Protein AF-A0A1G7M288-F1 (afdb_monomer_lite)

InterPro domains:
  IPR003675 CAAX prenyl protease 2/Lysostaphin resistance protein A-like domain [PF02517] (152-257)

Radius of gyration: 21.52 Å; chains: 1; bounding box: 51×53×75 Å

Sequence (331 aa):
MISIPEAIGRVTTGEADTRVRATWRGVVPWGLSFGIQLVLLSGIFLAIRSVLDISELSTVSASLLEFTLLGVVSAIGIVFALFLATRLDKRSVSAYGIAASREQLVDLVVGLGIGALTYAVPTAVLIRFGGAELTATSPFPADSLSVVMLGIAVAVFAFLCQVGFEEIAFRGVMLKNFAEGLTARRGSQRSSVVLALLTSSVLFGVSHVIAQGGGGTEGRSVQLVVTSTLLGILWGGSYVLTGSLSIPFGLHLGHNLWPAVVLQPAETTLLAPALGQVSYGVSQYTLAAGKVLVGSICLMVWLYLSRGEITIREEVANRVANSTDLTSSPR

Foldseek 3D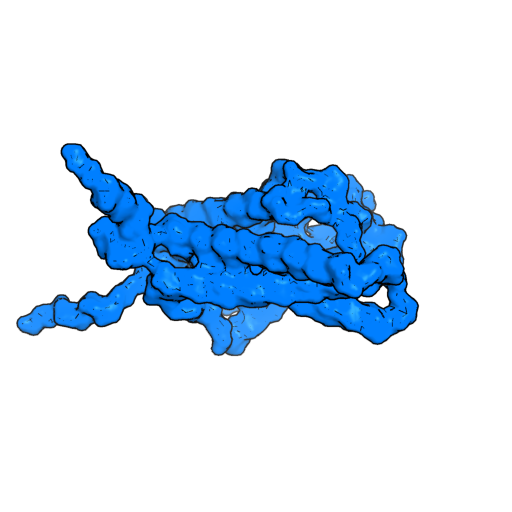i:
DQDPVRVVCPQFDDPPGPFGALQCLQVVLLVVLVVQLVCQLVVVVVVCVVPDVCVPPDLLRVLLVNLLSLLVSLLSSLVSSLVSNCVRQVDDPVLLQDDDDPVLQVLQQLLQVLLLCLQVVLQVVCVVVVQKDFDWQWLRPDPDPVSLVSLLVSNLSSLLSNLSSLLCNLQSGNLLSQLQNCCVPPVDLVVSSVVSLLVSLLVQLQVCQVPPPFQAPQHSDPLSSVLSSLVSNLLNVLCQQPVHNSNSSSNSSSNSSCCQADENEPRGPNRHSHSTYMHGNDDSVVSSVSSSVSSVVSSVVCCCVPPVDGDGPSCSNDRDDDPVVVPPDDD

pLDDT: mean 88.8, std 14.34, range [29.47, 98.75]

Structure (mmCIF, N/CA/C/O backbone):
data_AF-A0A1G7M288-F1
#
_entry.id   AF-A0A1G7M288-F1
#
loop_
_atom_site.group_PDB
_atom_site.id
_atom_site.type_symbol
_atom_site.label_atom_id
_atom_site.label_alt_id
_atom_site.label_comp_id
_atom_site.label_asym_id
_atom_site.label_entity_id
_atom_site.label_seq_id
_atom_site.pdbx_PDB_ins_code
_atom_site.Cartn_x
_atom_site.Cartn_y
_atom_site.Cartn_z
_atom_site.occupancy
_atom_site.B_iso_or_equiv
_atom_site.auth_seq_id
_atom_site.auth_comp_id
_atom_site.auth_asym_id
_atom_site.auth_atom_id
_atom_site.pdbx_PDB_model_num
ATOM 1 N N . MET A 1 1 ? -22.268 29.950 27.870 1.00 59.22 1 MET A N 1
ATOM 2 C CA . MET A 1 1 ? -21.235 29.941 26.810 1.00 59.22 1 MET A CA 1
ATOM 3 C C . MET A 1 1 ? -20.213 28.885 27.181 1.00 59.22 1 MET A C 1
ATOM 5 O O . MET A 1 1 ? -19.779 28.891 28.322 1.00 59.22 1 MET A O 1
ATOM 9 N N . ILE A 1 2 ? -19.905 27.957 26.275 1.00 64.12 2 ILE A N 1
ATOM 10 C CA . ILE A 1 2 ? -18.872 26.934 26.505 1.00 64.12 2 ILE A CA 1
ATOM 11 C C . ILE A 1 2 ? -17.509 27.630 26.429 1.00 64.12 2 ILE A C 1
ATOM 13 O O . ILE A 1 2 ? -17.296 28.448 25.532 1.00 64.12 2 ILE A O 1
ATOM 17 N N . SER A 1 3 ? -16.607 27.342 27.365 1.00 81.75 3 SER A N 1
ATOM 18 C CA . SER A 1 3 ? -15.261 27.923 27.353 1.00 81.75 3 SER A CA 1
ATOM 19 C C . SER A 1 3 ? -14.430 27.376 26.178 1.00 81.75 3 SER A C 1
ATOM 21 O O . SER A 1 3 ? -14.628 26.239 25.750 1.00 81.75 3 SER A O 1
ATOM 23 N N . ILE A 1 4 ? -13.483 28.155 25.638 1.00 70.25 4 ILE A N 1
ATOM 24 C CA . ILE A 1 4 ? -12.576 27.679 24.569 1.00 70.25 4 ILE A CA 1
ATOM 25 C C . ILE A 1 4 ? -11.868 26.362 24.965 1.00 70.25 4 ILE A C 1
ATOM 27 O O . ILE A 1 4 ? -11.848 25.443 24.144 1.00 70.25 4 ILE A O 1
ATOM 31 N N . PRO A 1 5 ? -11.369 26.192 26.208 1.00 74.38 5 PRO A N 1
ATOM 32 C CA . PRO A 1 5 ? -10.800 24.922 26.662 1.00 74.38 5 PRO A CA 1
ATOM 33 C C . PRO A 1 5 ? -11.791 23.750 26.644 1.00 74.38 5 PRO A C 1
ATOM 35 O O . PRO A 1 5 ? -11.427 22.660 26.211 1.00 74.38 5 PRO A O 1
ATOM 38 N N . GLU A 1 6 ? -13.052 23.951 27.040 1.00 71.06 6 GLU A N 1
ATOM 39 C CA . GLU A 1 6 ? -14.082 22.905 26.936 1.00 71.06 6 GLU A CA 1
ATOM 40 C C . GLU A 1 6 ? -14.441 22.577 25.486 1.00 71.06 6 GLU A C 1
ATOM 42 O O . GLU A 1 6 ? -14.645 21.410 25.150 1.00 71.06 6 GLU A O 1
ATOM 47 N N . ALA A 1 7 ? -14.514 23.583 24.612 1.00 68.56 7 ALA A N 1
ATOM 48 C CA . ALA A 1 7 ? -14.774 23.375 23.192 1.00 68.56 7 ALA A CA 1
ATOM 49 C C . ALA A 1 7 ? -13.642 22.558 22.545 1.00 68.56 7 ALA A C 1
ATOM 51 O O . ALA A 1 7 ? -13.909 21.601 21.816 1.00 68.56 7 ALA A O 1
ATOM 52 N N . ILE A 1 8 ? -12.384 22.867 22.881 1.00 69.25 8 ILE A N 1
ATOM 53 C CA . ILE A 1 8 ? -11.208 22.098 22.455 1.00 69.25 8 ILE A CA 1
ATOM 54 C C . ILE A 1 8 ? -11.244 20.686 23.052 1.00 69.25 8 ILE A C 1
ATOM 56 O O . ILE A 1 8 ? -11.032 19.717 22.321 1.00 69.25 8 ILE A O 1
ATOM 60 N N . GLY A 1 9 ? -11.578 20.532 24.336 1.00 66.44 9 GLY A N 1
ATOM 61 C CA . GLY A 1 9 ? -11.699 19.229 24.998 1.00 66.44 9 GLY A CA 1
ATOM 62 C C . GLY A 1 9 ? -12.720 18.320 24.310 1.00 66.44 9 GLY A C 1
ATOM 63 O O . GLY A 1 9 ? -12.405 17.189 23.950 1.00 66.44 9 GLY A O 1
ATOM 64 N N . ARG A 1 10 ? -13.908 18.834 23.972 1.00 67.38 10 ARG A N 1
ATOM 65 C CA . ARG A 1 10 ? -14.943 18.067 23.246 1.00 67.38 10 ARG A CA 1
ATOM 66 C C . ARG A 1 10 ? -14.508 17.609 21.849 1.00 67.38 10 ARG A C 1
ATOM 68 O O . ARG A 1 10 ? -15.015 16.611 21.329 1.00 67.38 10 ARG A O 1
ATOM 75 N N . VAL A 1 11 ? -13.579 18.327 21.217 1.00 66.69 11 VAL A N 1
ATOM 76 C CA . VAL A 1 11 ? -13.058 18.004 19.878 1.00 66.69 11 VAL A CA 1
ATOM 77 C C . VAL A 1 11 ? -11.825 17.100 19.938 1.00 66.69 11 VAL A C 1
ATOM 79 O O . VAL A 1 11 ? -11.607 16.323 19.007 1.00 66.69 11 VAL A O 1
ATOM 82 N N . THR A 1 12 ? -11.051 17.142 21.022 1.00 68.88 12 THR A N 1
ATOM 83 C CA . THR A 1 12 ? -9.753 16.456 21.140 1.00 68.88 12 THR A CA 1
ATOM 84 C C . THR A 1 12 ? -9.793 15.195 22.000 1.00 68.88 12 THR A C 1
ATOM 86 O O . THR A 1 12 ? -9.143 14.217 21.631 1.00 68.88 12 THR A O 1
ATOM 89 N N . THR A 1 13 ? -10.599 15.145 23.064 1.00 68.75 13 THR A N 1
ATOM 90 C CA . THR A 1 13 ? -10.697 14.006 23.997 1.00 68.75 13 THR A CA 1
ATOM 91 C C . THR A 1 13 ? -12.048 13.293 23.913 1.00 68.75 13 THR A C 1
ATOM 93 O O . THR A 1 13 ? -13.055 13.871 23.497 1.00 68.75 13 THR A O 1
ATOM 96 N N . GLY A 1 14 ? -12.074 11.996 24.235 1.00 61.81 14 GLY A N 1
ATOM 97 C CA . GLY A 1 14 ? -13.324 11.237 24.321 1.00 61.81 14 GLY A CA 1
ATOM 98 C C . GLY A 1 14 ? -14.183 11.700 25.502 1.00 61.81 14 GLY A C 1
ATOM 99 O O . GLY A 1 14 ? -13.655 11.994 26.564 1.00 61.81 14 GLY A O 1
ATOM 100 N N . GLU A 1 15 ? -15.509 11.730 25.346 1.00 59.44 15 GLU A N 1
ATOM 101 C CA . GLU A 1 15 ? -16.422 12.119 26.443 1.00 59.44 15 GLU A CA 1
ATOM 102 C C . GLU A 1 15 ? -16.377 11.139 27.629 1.00 59.44 15 GLU A C 1
ATOM 104 O O . GLU A 1 15 ? -16.637 11.524 28.762 1.00 59.44 15 GLU A O 1
ATOM 109 N N . ALA A 1 16 ? -15.992 9.886 27.369 1.00 59.19 16 ALA A N 1
ATOM 110 C CA . ALA A 1 16 ? -15.868 8.809 28.351 1.00 59.19 16 ALA A CA 1
ATOM 111 C C . ALA A 1 16 ? -14.457 8.180 28.360 1.00 59.19 16 ALA A C 1
ATOM 113 O O . ALA A 1 16 ? -14.293 7.016 28.725 1.00 59.19 16 ALA A O 1
ATOM 114 N N . ASP A 1 17 ? -13.439 8.880 27.845 1.00 64.00 17 ASP A N 1
ATOM 115 C CA . ASP A 1 17 ? -12.068 8.363 27.748 1.00 64.00 17 ASP A CA 1
ATOM 116 C C . ASP A 1 17 ? -11.033 9.478 27.900 1.00 64.00 17 ASP A C 1
ATOM 118 O O . ASP A 1 17 ? -11.144 10.526 27.269 1.00 64.00 17 ASP A O 1
ATOM 122 N N . THR A 1 18 ? -9.960 9.210 28.643 1.00 70.25 18 THR A N 1
ATOM 123 C CA . THR A 1 18 ? -8.788 10.101 28.698 1.00 70.25 18 THR A CA 1
ATOM 124 C C . THR A 1 18 ? -7.936 10.039 27.424 1.00 70.25 18 THR A C 1
ATOM 126 O O . THR A 1 18 ? -6.957 10.776 27.297 1.00 70.25 18 THR A O 1
ATOM 129 N N . ARG A 1 19 ? -8.246 9.127 26.492 1.00 78.81 19 ARG A N 1
ATOM 130 C CA . ARG A 1 19 ? -7.604 9.041 25.177 1.00 78.81 19 ARG A CA 1
ATOM 131 C C . ARG A 1 19 ? -8.092 10.140 24.232 1.00 78.81 19 ARG A C 1
ATOM 133 O O . ARG A 1 19 ? -9.228 10.618 24.290 1.00 78.81 19 ARG A O 1
ATOM 140 N N . VAL A 1 20 ? -7.211 10.484 23.299 1.00 84.44 20 VAL A N 1
ATOM 141 C CA . VAL A 1 20 ? -7.521 11.359 22.166 1.00 84.44 20 VAL A CA 1
ATOM 142 C C . VAL A 1 20 ? -8.670 10.747 21.349 1.00 84.44 20 VAL A C 1
ATOM 144 O O . VAL A 1 20 ? -8.803 9.524 21.260 1.00 84.44 20 VAL A O 1
ATOM 147 N N . ARG A 1 21 ? -9.544 11.561 20.743 1.00 87.81 21 ARG A N 1
ATOM 148 C CA . ARG A 1 21 ? -10.673 11.041 19.950 1.00 87.81 21 ARG A CA 1
ATOM 149 C C . ARG A 1 21 ? -10.185 10.119 18.834 1.00 87.81 21 ARG A C 1
ATOM 151 O O . ARG A 1 21 ? -9.178 10.386 18.185 1.00 87.81 21 ARG A O 1
ATOM 158 N N . ALA A 1 22 ? -10.960 9.064 18.584 1.00 89.81 22 ALA A N 1
ATOM 159 C CA . ALA A 1 22 ? -10.704 8.049 17.559 1.00 89.81 22 ALA A CA 1
ATOM 160 C C . ALA A 1 22 ? -10.323 8.638 16.188 1.00 89.81 22 ALA A C 1
ATOM 162 O O . ALA A 1 22 ? -9.391 8.167 15.546 1.00 89.81 22 ALA A O 1
ATOM 163 N N . THR A 1 23 ? -10.992 9.716 15.767 1.00 90.56 23 THR A N 1
ATOM 164 C CA . THR A 1 23 ? -10.674 10.420 14.517 1.00 90.56 23 THR A CA 1
ATOM 165 C C . THR A 1 23 ? -9.215 10.878 14.472 1.00 90.56 23 THR A C 1
ATOM 167 O O . THR A 1 23 ? -8.509 10.589 13.511 1.00 90.56 23 THR A O 1
ATOM 170 N N . TRP A 1 24 ? -8.732 11.536 15.527 1.00 93.38 24 TRP A N 1
ATOM 171 C CA . TRP A 1 24 ? -7.357 12.032 15.592 1.00 93.38 24 TRP A CA 1
ATOM 172 C C . TRP A 1 24 ? -6.346 10.908 15.807 1.00 93.38 24 TRP A C 1
ATOM 174 O O . TRP A 1 24 ? -5.289 10.935 15.186 1.00 93.38 24 TRP A O 1
ATOM 184 N N . ARG A 1 25 ? -6.687 9.882 16.601 1.00 94.00 25 ARG A N 1
ATOM 185 C CA . ARG A 1 25 ? -5.862 8.667 16.722 1.00 94.00 25 ARG A CA 1
ATOM 186 C C . ARG A 1 25 ? -5.647 7.979 15.371 1.00 94.00 25 ARG A C 1
ATOM 188 O O . ARG A 1 25 ? -4.566 7.459 15.132 1.00 94.00 25 ARG A O 1
ATOM 195 N N . GLY A 1 26 ? -6.649 8.007 14.490 1.00 93.94 26 GLY A N 1
ATOM 196 C CA . GLY A 1 26 ? -6.547 7.439 13.147 1.00 93.94 26 GLY A CA 1
ATOM 197 C C . GLY A 1 26 ? -5.803 8.321 12.138 1.00 93.94 26 GLY A C 1
ATOM 198 O O . GLY A 1 26 ? -5.033 7.803 11.337 1.00 93.94 26 GLY A O 1
ATOM 199 N N . VAL A 1 27 ? -6.011 9.642 12.164 1.00 95.81 27 VAL A N 1
ATOM 200 C CA . VAL A 1 27 ? -5.481 10.557 11.130 1.00 95.81 27 VAL A CA 1
ATOM 201 C C . VAL A 1 27 ? -4.087 11.097 11.457 1.00 95.81 27 VAL A C 1
ATOM 203 O O . VAL A 1 27 ? -3.254 11.197 10.559 1.00 95.81 27 VAL A O 1
ATOM 206 N N . VAL A 1 28 ? -3.808 11.446 12.718 1.00 96.12 28 VAL A N 1
ATOM 207 C CA . VAL A 1 28 ? -2.563 12.138 13.106 1.00 96.12 28 VAL A CA 1
ATOM 208 C C . VAL A 1 28 ? -1.308 11.295 12.844 1.00 96.12 28 VAL A C 1
ATOM 210 O O . VAL A 1 28 ? -0.368 11.844 12.264 1.00 96.12 28 VAL A O 1
ATOM 213 N N . PRO A 1 29 ? -1.259 9.990 13.195 1.00 96.88 29 PRO A N 1
ATOM 214 C CA . PRO A 1 29 ? -0.082 9.168 12.923 1.00 96.88 29 PRO A CA 1
ATOM 215 C C . PRO A 1 29 ? 0.262 9.094 11.438 1.00 96.88 29 PRO A C 1
ATOM 217 O O . PRO A 1 29 ? 1.431 9.217 11.089 1.00 96.88 29 PRO A O 1
ATOM 220 N N . TRP A 1 30 ? -0.736 8.963 10.560 1.00 96.00 30 TRP A N 1
ATOM 221 C CA . TRP A 1 30 ? -0.511 9.015 9.118 1.00 96.00 30 TRP A CA 1
ATOM 222 C C . TRP A 1 30 ? -0.065 10.414 8.675 1.00 96.00 30 TRP A C 1
ATOM 224 O O . TRP A 1 30 ? 1.000 10.550 8.082 1.00 96.00 30 TRP A O 1
ATOM 234 N N . GLY A 1 31 ? -0.837 11.455 9.002 1.00 95.06 31 GLY A N 1
ATOM 235 C CA . GLY A 1 31 ? -0.621 12.806 8.481 1.00 95.06 31 GLY A CA 1
ATOM 236 C C . GLY A 1 31 ? 0.736 13.401 8.862 1.00 95.06 31 GLY A C 1
ATOM 237 O O . GLY A 1 31 ? 1.430 13.939 8.002 1.00 95.06 31 GLY A O 1
ATOM 238 N N . LEU A 1 32 ? 1.153 13.266 10.126 1.00 96.06 32 LEU A N 1
ATOM 239 C CA . LEU A 1 32 ? 2.449 13.787 10.569 1.00 96.06 32 LEU A CA 1
ATOM 240 C C . LEU A 1 32 ? 3.617 12.954 10.037 1.00 96.06 32 LEU A C 1
ATOM 242 O O . LEU A 1 32 ? 4.608 13.523 9.588 1.00 96.06 32 LEU A O 1
ATOM 246 N N . SER A 1 33 ? 3.504 11.624 10.039 1.00 95.50 33 SER A N 1
ATOM 247 C CA . SER A 1 33 ? 4.574 10.758 9.526 1.00 95.50 33 SER A CA 1
ATOM 248 C C . SER A 1 33 ? 4.750 10.910 8.022 1.00 95.50 33 SER A C 1
ATOM 250 O O . SER A 1 33 ? 5.875 10.931 7.539 1.00 95.50 33 SER A O 1
ATOM 252 N N . PHE A 1 34 ? 3.657 11.051 7.274 1.00 92.56 34 PHE A N 1
ATOM 253 C CA . PHE A 1 34 ? 3.700 11.320 5.841 1.00 92.56 34 PHE A CA 1
ATOM 254 C C . PHE A 1 34 ? 4.263 12.716 5.549 1.00 92.56 34 PHE A C 1
ATOM 256 O O . PHE A 1 34 ? 5.131 12.859 4.695 1.00 92.56 34 PHE A O 1
ATOM 263 N N . GLY A 1 35 ? 3.853 13.739 6.308 1.00 91.81 35 GLY A N 1
ATOM 264 C CA . GLY A 1 35 ? 4.420 15.085 6.194 1.00 91.81 35 GLY A CA 1
ATOM 265 C C . GLY A 1 35 ? 5.931 15.116 6.441 1.00 91.81 35 GLY A C 1
ATOM 266 O O . GLY A 1 35 ? 6.669 15.711 5.659 1.00 91.81 35 GLY A O 1
ATOM 267 N N . ILE A 1 36 ? 6.408 14.416 7.476 1.00 91.81 36 ILE A N 1
ATOM 268 C CA . ILE A 1 36 ? 7.845 14.261 7.744 1.00 91.81 36 ILE A CA 1
ATOM 269 C C . ILE A 1 36 ? 8.546 13.571 6.579 1.00 91.81 36 ILE A C 1
ATOM 271 O O . ILE A 1 36 ? 9.614 14.023 6.182 1.00 91.81 36 ILE A O 1
ATOM 275 N N . GLN A 1 37 ? 7.953 12.527 5.997 1.00 90.75 37 GLN A N 1
ATOM 276 C CA . GLN A 1 37 ? 8.545 11.855 4.842 1.00 90.75 37 GLN A CA 1
ATOM 277 C C . GLN A 1 37 ? 8.736 12.805 3.656 1.00 90.75 37 GLN A C 1
ATOM 279 O O . GLN A 1 37 ? 9.817 12.845 3.076 1.00 90.75 37 GLN A O 1
ATOM 284 N N . LEU A 1 38 ? 7.737 13.635 3.342 1.00 88.75 38 LEU A N 1
ATOM 285 C CA . LEU A 1 38 ? 7.841 14.622 2.260 1.00 88.75 38 LEU A CA 1
ATOM 286 C C . LEU A 1 38 ? 8.942 15.658 2.516 1.00 88.75 38 LEU A C 1
ATOM 288 O O . LEU A 1 38 ? 9.702 15.996 1.603 1.00 88.75 38 LEU A O 1
ATOM 292 N N . VAL A 1 39 ? 9.044 16.141 3.757 1.00 90.81 39 VAL A N 1
ATOM 293 C CA . VAL A 1 39 ? 10.080 17.100 4.165 1.00 90.81 39 VAL A CA 1
ATOM 294 C C . VAL A 1 39 ? 11.465 16.463 4.113 1.00 90.81 39 VAL A C 1
ATOM 296 O O . VAL A 1 39 ? 12.383 17.074 3.575 1.00 90.81 39 VAL A O 1
ATOM 299 N N . LEU A 1 40 ? 11.624 15.240 4.626 1.00 90.88 40 LEU A N 1
ATOM 300 C CA . LEU A 1 40 ? 12.898 14.523 4.608 1.00 90.88 40 LEU A CA 1
ATOM 301 C C . LEU A 1 40 ? 13.343 14.214 3.183 1.00 90.88 40 LEU A C 1
ATOM 303 O O . LEU A 1 40 ? 14.489 14.487 2.848 1.00 90.88 40 LEU A O 1
ATOM 307 N N . LEU A 1 41 ? 12.448 13.709 2.332 1.00 87.81 41 LEU A N 1
ATOM 308 C CA . LEU A 1 41 ? 12.775 13.403 0.942 1.00 87.81 41 LEU A CA 1
ATOM 309 C C . LEU A 1 41 ? 13.248 14.662 0.204 1.00 87.81 41 LEU A C 1
ATOM 311 O O . LEU A 1 41 ? 14.314 14.660 -0.408 1.00 87.81 41 LEU A O 1
ATOM 315 N N . SER A 1 42 ? 12.504 15.764 0.338 1.00 85.88 42 SER A N 1
ATOM 316 C CA . SER A 1 42 ? 12.844 17.042 -0.302 1.00 85.88 42 SER A CA 1
ATOM 317 C C . SER A 1 42 ? 14.127 17.656 0.269 1.00 85.88 42 SER A C 1
ATOM 319 O O . SER A 1 42 ? 14.969 18.152 -0.478 1.00 85.88 42 SER A O 1
ATOM 321 N N . GLY A 1 43 ? 14.293 17.610 1.593 1.00 88.75 43 GLY A N 1
ATOM 322 C CA . GLY A 1 43 ? 15.447 18.162 2.299 1.00 88.75 43 GLY A CA 1
ATOM 323 C C . GLY A 1 43 ? 16.737 17.393 2.022 1.00 88.75 43 GLY A C 1
ATOM 324 O O . GLY A 1 43 ? 17.759 18.011 1.736 1.00 88.75 43 GLY A O 1
ATOM 325 N N . ILE A 1 44 ? 16.690 16.057 2.044 1.00 88.31 44 ILE A N 1
ATOM 326 C CA . ILE A 1 44 ? 17.840 15.205 1.713 1.00 88.31 44 ILE A CA 1
ATOM 327 C C . ILE A 1 44 ? 18.234 15.414 0.254 1.00 88.31 44 ILE A C 1
ATOM 329 O O . ILE A 1 44 ? 19.412 15.588 -0.041 1.00 88.31 44 ILE A O 1
ATOM 333 N N . PHE A 1 45 ? 17.263 15.464 -0.657 1.00 84.81 45 PHE A N 1
ATOM 334 C CA . PHE A 1 45 ? 17.543 15.695 -2.068 1.00 84.81 45 PHE A CA 1
ATOM 335 C C . PHE A 1 45 ? 18.197 17.061 -2.322 1.00 84.81 45 PHE A C 1
ATOM 337 O O . PHE A 1 45 ? 19.169 17.154 -3.073 1.00 84.81 45 PHE A O 1
ATOM 344 N N . LEU A 1 46 ? 17.723 18.118 -1.651 1.00 87.12 46 LEU A N 1
ATOM 345 C CA . LEU A 1 46 ? 18.348 19.441 -1.706 1.00 87.12 46 LEU A CA 1
ATOM 346 C C . LEU A 1 46 ? 19.767 19.434 -1.116 1.00 87.12 46 LEU A C 1
ATOM 348 O O . LEU A 1 46 ? 20.675 20.016 -1.706 1.00 87.12 46 LEU A O 1
ATOM 352 N N . ALA A 1 47 ? 19.974 18.752 0.012 1.00 88.94 47 ALA A N 1
ATOM 353 C CA . ALA A 1 47 ? 21.285 18.627 0.640 1.00 88.94 47 ALA A CA 1
ATOM 354 C C . ALA A 1 47 ? 22.283 17.895 -0.271 1.00 88.94 47 ALA A C 1
ATOM 356 O O . ALA A 1 47 ? 23.396 18.379 -0.470 1.00 88.94 47 ALA A O 1
ATOM 357 N N . ILE A 1 48 ? 21.865 16.787 -0.893 1.00 87.50 48 ILE A N 1
ATOM 358 C CA . ILE A 1 48 ? 22.672 16.044 -1.868 1.00 87.50 48 ILE A CA 1
ATOM 359 C C . ILE A 1 48 ? 23.078 16.965 -3.021 1.00 87.50 48 ILE A C 1
ATOM 361 O O . ILE A 1 48 ? 24.264 17.073 -3.308 1.00 87.50 48 ILE A O 1
ATOM 365 N N . ARG A 1 49 ? 22.126 17.697 -3.616 1.00 85.81 49 ARG A N 1
ATOM 366 C CA . ARG A 1 49 ? 22.395 18.664 -4.699 1.00 85.81 49 ARG A CA 1
ATOM 367 C C . ARG A 1 49 ? 23.342 19.796 -4.310 1.00 85.81 49 ARG A C 1
ATOM 369 O O . ARG A 1 49 ? 23.985 20.368 -5.179 1.00 85.81 49 ARG A O 1
ATOM 376 N N . SER A 1 50 ? 23.393 20.156 -3.029 1.00 88.81 50 SER A N 1
ATOM 377 C CA . SER A 1 50 ? 24.266 21.232 -2.551 1.00 88.81 50 SER A CA 1
ATOM 378 C C . SER A 1 50 ? 25.725 20.806 -2.367 1.00 88.81 50 SER A C 1
ATOM 380 O O . SER A 1 50 ? 26.599 21.666 -2.300 1.00 88.81 50 SER A O 1
ATOM 382 N N . VAL A 1 51 ? 25.985 19.497 -2.278 1.00 88.56 51 VAL A N 1
ATOM 383 C CA . VAL A 1 51 ? 27.318 18.933 -2.000 1.00 88.56 51 VAL A CA 1
ATOM 384 C C . VAL A 1 51 ? 27.856 18.122 -3.181 1.00 88.56 51 VAL A C 1
ATOM 386 O O . VAL A 1 51 ? 29.065 18.077 -3.391 1.00 88.56 51 VAL A O 1
ATOM 389 N N . LEU A 1 52 ? 26.974 17.479 -3.947 1.00 85.88 52 LEU A N 1
ATOM 390 C CA . LEU A 1 52 ? 27.308 16.614 -5.072 1.00 85.88 52 LEU A CA 1
ATOM 391 C C . LEU A 1 52 ? 26.741 17.191 -6.367 1.00 85.88 52 LEU A C 1
ATOM 393 O O . LEU A 1 52 ? 25.569 17.572 -6.426 1.00 85.88 52 LEU A O 1
ATOM 397 N N . ASP A 1 53 ? 27.553 17.177 -7.422 1.00 84.12 53 ASP A N 1
ATOM 398 C CA . ASP A 1 53 ? 27.066 17.443 -8.769 1.00 84.12 53 ASP A CA 1
ATOM 399 C C . ASP A 1 53 ? 26.318 16.214 -9.294 1.00 84.12 53 ASP A C 1
ATOM 401 O O . ASP A 1 53 ? 26.891 15.271 -9.838 1.00 84.12 53 ASP A O 1
ATOM 405 N N . ILE A 1 54 ? 25.009 16.202 -9.061 1.00 81.81 54 ILE A N 1
ATOM 406 C CA . ILE A 1 54 ? 24.148 15.099 -9.486 1.00 81.81 54 ILE A CA 1
ATOM 407 C C . ILE A 1 54 ? 23.817 15.132 -10.982 1.00 81.81 54 ILE A C 1
ATOM 409 O O . ILE A 1 54 ? 23.146 14.217 -11.455 1.00 81.81 54 ILE A O 1
ATOM 413 N N . SER A 1 55 ? 24.222 16.177 -11.715 1.00 80.88 55 SER A N 1
ATOM 414 C CA . SER A 1 55 ? 23.955 16.269 -13.157 1.00 80.88 55 SER A CA 1
ATOM 415 C C . SER A 1 55 ? 24.728 15.217 -13.958 1.00 80.88 55 SER A C 1
ATOM 417 O O . SER A 1 55 ? 24.265 14.788 -15.010 1.00 80.88 55 SER A O 1
ATOM 419 N N . GLU A 1 56 ? 25.828 14.725 -13.388 1.00 83.00 56 GLU A N 1
ATOM 420 C CA . GLU A 1 56 ? 26.684 13.672 -13.938 1.00 83.00 56 GLU A CA 1
ATOM 421 C C . GLU A 1 56 ? 26.262 12.252 -13.500 1.00 83.00 56 GLU A C 1
ATOM 423 O O . GLU A 1 56 ? 26.897 11.262 -13.873 1.00 83.00 56 GLU A O 1
ATOM 428 N N . LEU A 1 57 ? 25.206 12.102 -12.683 1.00 85.25 57 LEU A N 1
ATOM 429 C CA . LEU A 1 57 ? 24.726 10.772 -12.301 1.00 85.25 57 LEU A CA 1
ATOM 430 C C . LEU A 1 57 ? 24.125 10.056 -13.510 1.00 85.25 57 LEU A C 1
ATOM 432 O O . LEU A 1 57 ? 23.230 10.567 -14.184 1.00 85.25 57 LEU A O 1
ATOM 436 N N . SER A 1 58 ? 24.548 8.809 -13.721 1.00 90.25 58 SER A N 1
ATOM 437 C CA . SER A 1 58 ? 23.846 7.926 -14.648 1.00 90.25 58 SER A CA 1
ATOM 438 C C . SER A 1 58 ? 22.397 7.722 -14.196 1.00 90.25 58 SER A C 1
ATOM 440 O O . SER A 1 58 ? 22.078 7.762 -13.003 1.00 90.25 58 SER A O 1
ATOM 442 N N . THR A 1 59 ? 21.512 7.440 -15.151 1.00 89.38 59 THR A N 1
ATOM 443 C CA . THR A 1 59 ? 20.094 7.150 -14.881 1.00 89.38 59 THR A CA 1
ATOM 444 C C . THR A 1 59 ? 19.921 6.000 -13.886 1.00 89.38 59 THR A C 1
ATOM 446 O O . THR A 1 59 ? 19.069 6.065 -13.002 1.00 89.38 59 THR A O 1
ATOM 449 N N . VAL A 1 60 ? 20.782 4.980 -13.973 1.00 92.75 60 VAL A N 1
ATOM 450 C CA . VAL A 1 60 ? 20.842 3.857 -13.027 1.00 92.75 60 VAL A CA 1
ATOM 451 C C . VAL A 1 60 ? 21.177 4.336 -11.615 1.00 92.75 60 VAL A C 1
ATOM 453 O O . VAL A 1 60 ? 20.451 4.015 -10.678 1.00 92.75 60 VAL A O 1
ATOM 456 N N . SER A 1 61 ? 22.237 5.129 -11.441 1.00 92.00 61 SER A N 1
ATOM 457 C CA . SER A 1 61 ? 22.630 5.633 -10.120 1.00 92.00 61 SER A CA 1
ATOM 458 C C . SER A 1 61 ? 21.564 6.545 -9.508 1.00 92.00 61 SER A C 1
ATOM 460 O O . SER A 1 61 ? 21.306 6.461 -8.308 1.00 92.00 61 SER A O 1
ATOM 462 N N . ALA A 1 62 ? 20.910 7.377 -10.326 1.00 89.94 62 ALA A N 1
ATOM 463 C CA . ALA A 1 62 ? 19.789 8.207 -9.891 1.00 89.94 62 ALA A CA 1
ATOM 464 C C . ALA A 1 62 ? 18.602 7.353 -9.406 1.00 89.94 62 ALA A C 1
ATOM 466 O O . ALA A 1 62 ? 18.099 7.582 -8.309 1.00 89.94 62 ALA A O 1
ATOM 467 N N . SER A 1 63 ? 18.226 6.312 -10.156 1.00 91.38 63 SER A N 1
ATOM 468 C CA . SER A 1 63 ? 17.182 5.355 -9.760 1.00 91.38 63 SER A CA 1
ATOM 469 C C . SER A 1 63 ? 17.504 4.650 -8.435 1.00 91.38 63 SER A C 1
ATOM 471 O O . SER A 1 63 ? 16.670 4.612 -7.526 1.00 91.38 63 SER A O 1
ATOM 473 N N . LEU A 1 64 ? 18.734 4.147 -8.274 1.00 94.19 64 LEU A N 1
ATOM 474 C CA . LEU A 1 64 ? 19.173 3.507 -7.029 1.00 94.19 64 LEU A CA 1
ATOM 475 C C . LEU A 1 64 ? 19.074 4.464 -5.837 1.00 94.19 64 LEU A C 1
ATOM 477 O O . LEU A 1 64 ? 18.631 4.063 -4.757 1.00 94.19 64 LEU A O 1
ATOM 481 N N . LEU A 1 65 ? 19.467 5.726 -6.027 1.00 92.12 65 LEU A N 1
ATOM 482 C CA . LEU A 1 65 ? 19.354 6.755 -5.001 1.00 92.12 65 LEU A CA 1
ATOM 483 C C . LEU A 1 65 ? 17.886 7.031 -4.645 1.00 92.12 65 LEU A C 1
ATOM 485 O O . LEU A 1 65 ? 17.558 7.059 -3.462 1.00 92.12 65 LEU A O 1
ATOM 489 N N . GLU A 1 66 ? 17.001 7.179 -5.632 1.00 90.38 66 GLU A N 1
ATOM 490 C CA . GLU A 1 66 ? 15.568 7.421 -5.414 1.00 90.38 66 GLU A CA 1
ATOM 491 C C . GLU A 1 66 ? 14.906 6.301 -4.602 1.00 90.38 66 GLU A C 1
ATOM 493 O O . GLU A 1 66 ? 14.265 6.579 -3.585 1.00 90.38 66 GLU A O 1
ATOM 498 N N . PHE A 1 67 ? 15.112 5.034 -4.979 1.00 93.56 67 PHE A N 1
ATOM 499 C CA . PHE A 1 67 ? 14.577 3.901 -4.216 1.00 93.56 67 PHE A CA 1
ATOM 500 C C . PHE A 1 67 ? 15.199 3.794 -2.820 1.00 93.56 67 PHE A C 1
ATOM 502 O O . PHE A 1 67 ? 14.489 3.524 -1.850 1.00 93.56 67 PHE A O 1
ATOM 509 N N . THR A 1 68 ? 16.505 4.045 -2.684 1.00 95.31 68 THR A N 1
ATOM 510 C CA . THR A 1 68 ? 17.169 4.039 -1.370 1.00 95.31 68 THR A CA 1
ATOM 511 C C . THR A 1 68 ? 16.565 5.098 -0.451 1.00 95.31 68 THR A C 1
ATOM 513 O O . THR A 1 68 ? 16.225 4.802 0.696 1.00 95.31 68 THR A O 1
ATOM 516 N N . LEU A 1 69 ? 16.388 6.324 -0.955 1.00 93.50 69 LEU A N 1
ATOM 517 C CA . LEU A 1 69 ? 15.788 7.420 -0.201 1.00 93.50 69 LEU A CA 1
ATOM 518 C C . LEU A 1 69 ? 14.340 7.120 0.168 1.00 93.50 69 LEU A C 1
ATOM 520 O O . LEU A 1 69 ? 13.976 7.337 1.323 1.00 93.50 69 LEU A O 1
ATOM 524 N N . LEU A 1 70 ? 13.550 6.576 -0.764 1.00 92.50 70 LEU A N 1
ATOM 525 C CA . LEU A 1 70 ? 12.194 6.114 -0.481 1.00 92.50 70 LEU A CA 1
ATOM 526 C C . LEU A 1 70 ? 12.210 5.129 0.693 1.00 92.50 70 LEU A C 1
ATOM 528 O O . LEU A 1 70 ? 11.598 5.406 1.716 1.00 92.50 70 LEU A O 1
ATOM 532 N N . GLY A 1 71 ? 12.987 4.047 0.610 1.00 95.88 71 GLY A N 1
ATOM 533 C CA . GLY A 1 71 ? 13.048 3.037 1.669 1.00 95.88 71 GLY A CA 1
ATOM 534 C C . GLY A 1 71 ? 13.453 3.591 3.036 1.00 95.88 71 GLY A C 1
ATOM 535 O O . GLY A 1 71 ? 12.785 3.322 4.036 1.00 95.88 71 GLY A O 1
ATOM 536 N N . VAL A 1 72 ? 14.510 4.408 3.088 1.00 96.56 72 VAL A N 1
ATOM 537 C CA . VAL A 1 72 ? 14.995 5.022 4.337 1.00 96.56 72 VAL A CA 1
ATOM 538 C C . VAL A 1 72 ? 13.939 5.940 4.948 1.00 96.56 72 VAL A C 1
ATOM 540 O O . VAL A 1 72 ? 13.650 5.856 6.144 1.00 96.56 72 VAL A O 1
ATOM 543 N N . VAL A 1 73 ? 13.339 6.808 4.137 1.00 95.38 73 VAL A N 1
ATOM 544 C CA . VAL A 1 73 ? 12.342 7.775 4.593 1.00 95.38 73 VAL A CA 1
ATOM 545 C C . VAL A 1 73 ? 11.067 7.063 5.059 1.00 95.38 73 VAL A C 1
ATOM 547 O O . VAL A 1 73 ? 10.549 7.390 6.131 1.00 95.38 73 VAL A O 1
ATOM 550 N N . SER A 1 74 ? 10.612 6.025 4.354 1.00 96.38 74 SER A N 1
ATOM 551 C CA . SER A 1 74 ? 9.467 5.209 4.774 1.00 96.38 74 SER A CA 1
ATOM 552 C C . SER A 1 74 ? 9.747 4.426 6.056 1.00 96.38 74 SER A C 1
ATOM 554 O O . SER A 1 74 ? 8.869 4.328 6.913 1.00 96.38 74 SER A O 1
ATOM 556 N N . ALA A 1 75 ? 10.972 3.926 6.255 1.00 97.62 75 ALA A N 1
ATOM 557 C CA . ALA A 1 75 ? 11.373 3.275 7.504 1.00 97.62 75 ALA A CA 1
ATOM 558 C C . ALA A 1 75 ? 11.293 4.238 8.702 1.00 97.62 75 ALA A C 1
ATOM 560 O O . ALA A 1 75 ? 10.752 3.882 9.752 1.00 97.62 75 ALA A O 1
ATOM 561 N N . ILE A 1 76 ? 11.751 5.483 8.532 1.00 97.06 76 ILE A N 1
ATOM 562 C CA . ILE A 1 76 ? 11.580 6.547 9.536 1.00 97.06 76 ILE A CA 1
ATOM 563 C C . ILE A 1 76 ? 10.086 6.825 9.765 1.00 97.06 76 ILE A C 1
ATOM 565 O O . ILE A 1 76 ? 9.639 6.932 10.910 1.00 97.06 76 ILE A O 1
ATOM 569 N N . GLY A 1 77 ? 9.302 6.879 8.684 1.00 96.94 77 GLY A N 1
ATOM 570 C CA . GLY A 1 77 ? 7.849 7.032 8.720 1.00 96.94 77 GLY A CA 1
ATOM 571 C C . GLY A 1 77 ? 7.146 5.950 9.543 1.00 96.94 77 GLY A C 1
ATOM 572 O O . GLY A 1 77 ? 6.267 6.278 10.337 1.00 96.94 77 GLY A O 1
ATOM 573 N N . ILE A 1 78 ? 7.554 4.681 9.420 1.00 97.44 78 ILE A N 1
ATOM 574 C CA . ILE A 1 78 ? 7.035 3.562 10.227 1.00 97.44 78 ILE A CA 1
ATOM 575 C C . ILE A 1 78 ? 7.275 3.814 11.715 1.00 97.44 78 ILE A C 1
ATOM 577 O O . ILE A 1 78 ? 6.339 3.735 12.516 1.00 97.44 78 ILE A O 1
ATOM 581 N N . VAL A 1 79 ? 8.522 4.123 12.090 1.00 97.44 79 VAL A N 1
ATOM 582 C CA . VAL A 1 79 ? 8.900 4.349 13.493 1.00 97.44 79 VAL A CA 1
ATOM 583 C C . VAL A 1 79 ? 8.084 5.497 14.079 1.00 97.44 79 VAL A C 1
ATOM 585 O O . VAL A 1 79 ? 7.524 5.365 15.170 1.00 97.44 79 VAL A O 1
ATOM 588 N N . PHE A 1 80 ? 7.956 6.600 13.341 1.00 96.88 80 PHE A N 1
ATOM 589 C CA . PHE A 1 80 ? 7.212 7.767 13.800 1.00 96.88 80 PHE A CA 1
ATOM 590 C C . PHE A 1 80 ? 5.699 7.513 13.878 1.00 96.88 80 PHE A C 1
ATOM 592 O O . PHE A 1 80 ? 5.063 7.892 14.865 1.00 96.88 80 PHE A O 1
ATOM 599 N N . ALA A 1 81 ? 5.127 6.797 12.905 1.00 97.25 81 ALA A N 1
ATOM 600 C CA . ALA A 1 81 ? 3.713 6.437 12.904 1.00 97.25 81 ALA A CA 1
ATOM 601 C C . ALA A 1 81 ? 3.368 5.537 14.092 1.00 97.25 81 ALA A C 1
ATOM 603 O O . ALA A 1 81 ? 2.400 5.808 14.803 1.00 97.25 81 ALA A O 1
ATOM 604 N N . LEU A 1 82 ? 4.175 4.506 14.359 1.00 96.94 82 LEU A N 1
ATOM 605 C CA . LEU A 1 82 ? 3.985 3.627 15.513 1.00 96.94 82 LEU A CA 1
ATOM 606 C C . LEU A 1 82 ? 4.185 4.373 16.834 1.00 96.94 82 LEU A C 1
ATOM 608 O O . LEU A 1 82 ? 3.404 4.180 17.768 1.00 96.94 82 LEU A O 1
ATOM 612 N N . PHE A 1 83 ? 5.182 5.255 16.916 1.00 96.62 83 PHE A N 1
ATOM 613 C CA . PHE A 1 83 ? 5.389 6.104 18.086 1.00 96.62 83 PHE A CA 1
ATOM 614 C C . PHE A 1 83 ? 4.152 6.964 18.377 1.00 96.62 83 PHE A C 1
ATOM 616 O O . PHE A 1 83 ? 3.608 6.909 19.480 1.00 96.62 83 PHE A O 1
ATOM 623 N N . LEU A 1 84 ? 3.647 7.706 17.389 1.00 96.19 84 LEU A N 1
ATOM 624 C CA . LEU A 1 84 ? 2.451 8.530 17.563 1.00 96.19 84 LEU A CA 1
ATOM 625 C C . LEU A 1 84 ? 1.217 7.687 17.874 1.00 96.19 84 LEU A C 1
ATOM 627 O O . LEU A 1 84 ? 0.475 8.007 18.800 1.00 96.19 84 LEU A O 1
ATOM 631 N N . ALA A 1 85 ? 1.003 6.595 17.142 1.00 95.12 85 ALA A N 1
ATOM 632 C CA . ALA A 1 85 ? -0.158 5.740 17.330 1.00 95.12 85 ALA A CA 1
ATOM 633 C C . ALA A 1 85 ? -0.184 5.143 18.745 1.00 95.12 85 ALA A C 1
ATOM 635 O O . ALA A 1 85 ? -1.187 5.251 19.446 1.00 95.12 85 ALA A O 1
ATOM 636 N N . THR A 1 86 ? 0.923 4.563 19.217 1.00 93.31 86 THR A N 1
ATOM 637 C CA . THR A 1 86 ? 1.008 3.987 20.573 1.00 93.31 86 THR A CA 1
ATOM 638 C C . THR A 1 86 ? 0.834 5.041 21.669 1.00 93.31 86 THR A C 1
ATOM 640 O O . THR A 1 86 ? 0.182 4.764 22.675 1.00 93.31 86 THR A O 1
ATOM 643 N N . ARG A 1 87 ? 1.333 6.269 21.473 1.00 91.88 87 ARG A N 1
ATOM 644 C CA . ARG A 1 87 ? 1.160 7.375 22.432 1.00 91.88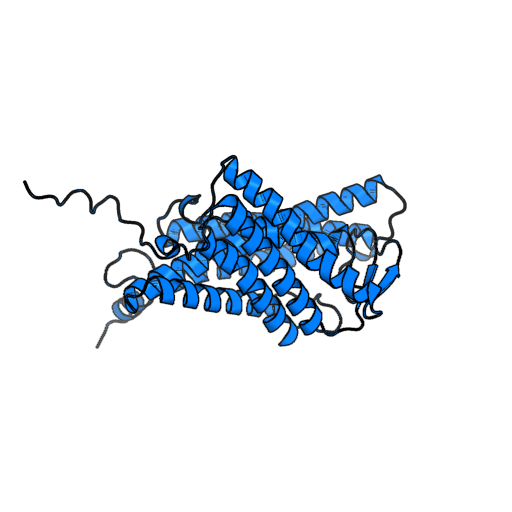 87 ARG A CA 1
ATOM 645 C C . ARG A 1 87 ? -0.267 7.919 22.473 1.00 91.88 87 ARG A C 1
ATOM 647 O O . ARG A 1 87 ? -0.783 8.167 23.560 1.00 91.88 87 ARG A O 1
ATOM 654 N N . LEU A 1 88 ? -0.904 8.100 21.317 1.00 91.50 88 LEU A N 1
ATOM 655 C CA . LEU A 1 88 ? -2.252 8.670 21.220 1.00 91.50 88 LEU A CA 1
ATOM 656 C C . LEU A 1 88 ? -3.338 7.657 21.605 1.00 91.50 88 LEU A C 1
ATOM 658 O O . LEU A 1 88 ? -4.325 8.023 22.245 1.00 91.50 88 LEU A O 1
ATOM 662 N N . ASP A 1 89 ? -3.160 6.393 21.216 1.00 90.81 89 ASP A N 1
ATOM 663 C CA . ASP A 1 89 ? -4.127 5.313 21.440 1.00 90.81 89 ASP A CA 1
ATOM 664 C C . ASP A 1 89 ? -3.871 4.529 22.737 1.00 90.81 89 ASP A C 1
ATOM 666 O O . ASP A 1 89 ? -4.731 3.780 23.193 1.00 90.81 89 ASP A O 1
ATOM 670 N N . LYS A 1 90 ? -2.704 4.716 23.370 1.00 89.38 90 LYS A N 1
ATOM 671 C CA . LYS A 1 90 ? -2.294 4.001 24.593 1.00 89.38 90 LYS A CA 1
ATOM 672 C C . LYS A 1 90 ? -2.403 2.472 24.457 1.00 89.38 90 LYS A C 1
ATOM 674 O O . LYS A 1 90 ? -2.682 1.778 25.431 1.00 89.38 90 LYS A O 1
ATOM 679 N N . ARG A 1 91 ? -2.184 1.939 23.249 1.00 87.75 91 ARG A N 1
ATOM 680 C CA . ARG A 1 91 ? -2.185 0.495 22.961 1.00 87.75 91 ARG A CA 1
ATOM 681 C C . ARG A 1 91 ? -0.796 0.002 22.570 1.00 87.75 91 ARG A C 1
ATOM 683 O O . ARG A 1 91 ? 0.024 0.773 22.070 1.00 87.75 91 ARG A O 1
ATOM 690 N N . SER A 1 92 ? -0.558 -1.293 22.755 1.00 92.31 92 SER A N 1
ATOM 691 C CA . SER A 1 92 ? 0.662 -1.950 22.286 1.00 92.31 92 SER A CA 1
ATOM 692 C C . SER A 1 92 ? 0.736 -1.991 20.756 1.00 92.31 92 SER A C 1
ATOM 694 O O . SER A 1 92 ? -0.282 -1.955 20.064 1.00 92.31 92 SER A O 1
ATOM 696 N N . VAL A 1 93 ? 1.953 -2.143 20.225 1.00 93.25 93 VAL A N 1
ATOM 697 C CA . VAL A 1 93 ? 2.192 -2.329 18.783 1.00 93.25 93 VAL A CA 1
ATOM 698 C C . VAL A 1 93 ? 1.444 -3.557 18.251 1.00 93.25 93 VAL A C 1
ATOM 700 O O . VAL A 1 93 ? 0.844 -3.502 17.179 1.00 93.25 93 VAL A O 1
ATOM 703 N N . SER A 1 94 ? 1.400 -4.642 19.030 1.00 91.56 94 SER A N 1
ATOM 704 C CA . SER A 1 94 ? 0.722 -5.875 18.626 1.00 91.56 94 SER A CA 1
ATOM 705 C C . SER A 1 94 ? -0.781 -5.715 18.426 1.00 91.56 94 SER A C 1
ATOM 707 O O . SER A 1 94 ? -1.372 -6.355 17.556 1.00 91.56 94 SER A O 1
ATOM 709 N N . ALA A 1 95 ? -1.402 -4.786 19.154 1.00 91.88 95 ALA A N 1
ATOM 710 C CA . ALA A 1 95 ? -2.823 -4.504 19.029 1.00 91.88 95 ALA A CA 1
ATOM 711 C C . ALA A 1 95 ? -3.204 -3.880 17.673 1.00 91.88 95 ALA A C 1
ATOM 713 O O . ALA A 1 95 ? -4.393 -3.813 17.362 1.00 91.88 95 ALA A O 1
ATOM 714 N N . TYR A 1 96 ? -2.241 -3.463 16.845 1.00 93.69 96 TYR A N 1
ATOM 715 C CA . TYR A 1 96 ? -2.477 -3.021 15.466 1.00 93.69 96 TYR A CA 1
ATOM 716 C C . TYR A 1 96 ? -2.506 -4.171 14.443 1.00 93.69 96 TYR A C 1
ATOM 718 O O . TYR A 1 96 ? -2.711 -3.926 13.258 1.00 93.69 96 TYR A O 1
ATOM 726 N N . GLY A 1 97 ? -2.380 -5.428 14.884 1.00 92.19 97 GLY A N 1
ATOM 727 C CA . GLY A 1 97 ? -2.334 -6.603 14.003 1.00 92.19 97 GLY A CA 1
ATOM 728 C C . GLY A 1 97 ? -0.914 -6.982 13.575 1.00 92.19 97 GLY A C 1
ATOM 729 O O . GLY A 1 97 ? -0.742 -7.743 12.628 1.00 92.19 97 GLY A O 1
ATOM 730 N N . ILE A 1 98 ? 0.101 -6.449 14.263 1.00 92.12 98 ILE A N 1
ATOM 731 C CA . ILE A 1 98 ? 1.505 -6.830 14.092 1.00 92.12 98 ILE A CA 1
ATOM 732 C C . ILE A 1 98 ? 1.793 -7.963 15.072 1.00 92.12 98 ILE A C 1
ATOM 734 O O . ILE A 1 98 ? 1.806 -7.750 16.281 1.00 92.12 98 ILE A O 1
ATOM 738 N N . ALA A 1 99 ? 2.058 -9.165 14.586 1.00 84.62 99 ALA A N 1
ATOM 739 C CA . ALA A 1 99 ? 2.650 -10.187 15.436 1.00 84.62 99 ALA A CA 1
ATOM 740 C C . ALA A 1 99 ? 3.643 -11.038 14.642 1.00 84.62 99 ALA A C 1
ATOM 742 O O . ALA A 1 99 ? 3.729 -10.946 13.415 1.00 84.62 99 ALA A O 1
ATOM 743 N N . ALA A 1 100 ? 4.437 -11.804 15.382 1.00 86.00 100 ALA A N 1
ATOM 744 C CA . ALA A 1 100 ? 5.442 -12.700 14.845 1.00 86.00 100 ALA A CA 1
ATOM 745 C C . ALA A 1 100 ? 5.084 -14.132 15.253 1.00 86.00 100 ALA A C 1
ATOM 747 O O . ALA A 1 100 ? 5.400 -14.578 16.354 1.00 86.00 100 ALA A O 1
ATOM 748 N N . SER A 1 101 ? 4.398 -14.846 14.364 1.00 92.12 101 SER A N 1
ATOM 749 C CA . SER A 1 101 ? 4.097 -16.269 14.503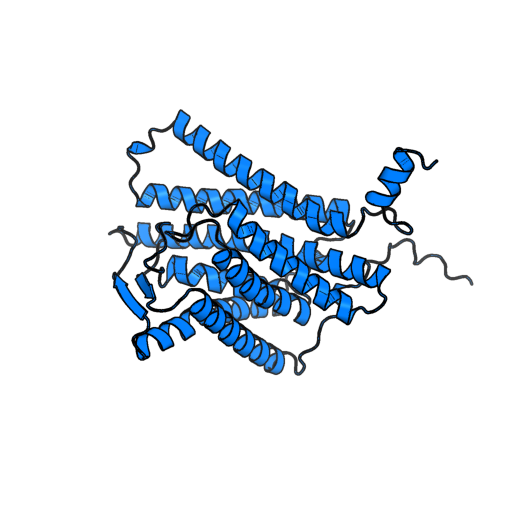 1.00 92.12 101 SER A CA 1
ATOM 750 C C . SER A 1 101 ? 4.365 -17.002 13.188 1.00 92.12 101 SER A C 1
ATOM 752 O O . SER A 1 101 ? 4.451 -16.392 12.119 1.00 92.12 101 SER A O 1
ATOM 754 N N . ARG A 1 102 ? 4.486 -18.333 13.245 1.00 92.06 102 ARG A N 1
ATOM 755 C CA . ARG A 1 102 ? 4.646 -19.158 12.037 1.00 92.06 102 ARG A CA 1
ATOM 756 C C . ARG A 1 102 ? 3.452 -19.019 11.091 1.00 92.06 102 ARG 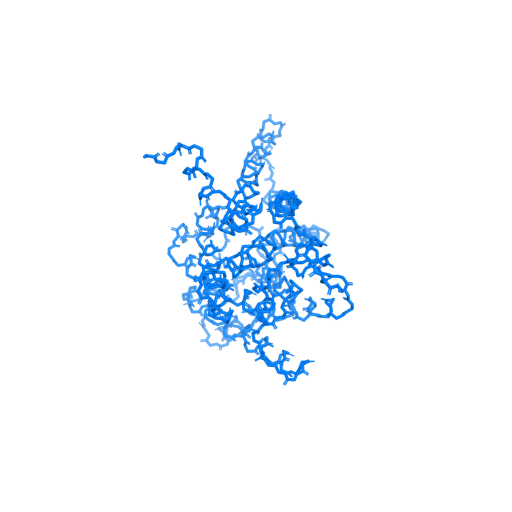A C 1
ATOM 758 O O . ARG A 1 102 ? 3.645 -18.961 9.884 1.00 92.06 102 ARG A O 1
ATOM 765 N N . GLU A 1 103 ? 2.243 -18.943 11.637 1.00 91.50 103 GLU A N 1
ATOM 766 C CA . GLU A 1 103 ? 1.015 -18.714 10.867 1.00 91.50 103 GLU A CA 1
ATOM 767 C C . GLU A 1 103 ? 1.068 -17.368 10.138 1.00 91.50 103 GLU A C 1
ATOM 769 O O . GLU A 1 103 ? 0.811 -17.300 8.943 1.00 91.50 103 GLU A O 1
ATOM 774 N N . GLN A 1 104 ? 1.519 -16.316 10.821 1.00 92.19 104 GLN A N 1
ATOM 775 C CA . GLN A 1 104 ? 1.663 -14.985 10.234 1.00 92.19 104 GLN A CA 1
ATOM 776 C C . GLN A 1 104 ? 2.743 -14.907 9.160 1.00 92.19 104 GLN A C 1
ATOM 778 O O . GLN A 1 104 ? 2.603 -14.135 8.215 1.00 92.19 104 GLN A O 1
ATOM 783 N N . LEU A 1 105 ? 3.809 -15.701 9.278 1.00 95.31 105 LEU A N 1
ATOM 784 C CA . LEU A 1 105 ? 4.796 -15.830 8.213 1.00 95.31 105 LEU A CA 1
ATOM 785 C C . LEU A 1 105 ? 4.195 -16.526 6.984 1.00 95.31 105 LEU A C 1
ATOM 787 O O . LEU A 1 105 ? 4.415 -16.069 5.867 1.00 95.31 105 LEU A O 1
ATOM 791 N N . VAL A 1 106 ? 3.414 -17.595 7.175 1.00 96.25 106 VAL A N 1
ATOM 792 C CA . VAL A 1 106 ? 2.706 -18.268 6.071 1.00 96.25 106 VAL A CA 1
ATOM 793 C C . VAL A 1 106 ? 1.735 -17.301 5.395 1.00 96.25 106 VAL A C 1
ATOM 795 O O . VAL A 1 106 ? 1.783 -17.149 4.179 1.00 96.25 106 VAL A O 1
ATOM 798 N N . ASP A 1 107 ? 0.926 -16.590 6.176 1.00 96.31 107 ASP A N 1
ATOM 799 C CA . ASP A 1 107 ? -0.009 -15.572 5.694 1.00 96.31 107 ASP A CA 1
ATOM 800 C C . ASP A 1 107 ? 0.699 -14.446 4.923 1.00 96.31 107 ASP A C 1
ATOM 802 O O . ASP A 1 107 ? 0.198 -13.984 3.898 1.00 96.31 107 ASP A O 1
ATOM 806 N N . LEU A 1 108 ? 1.886 -14.031 5.371 1.00 97.44 108 LEU A N 1
ATOM 807 C CA . LEU A 1 108 ? 2.722 -13.062 4.665 1.00 97.44 108 LEU A CA 1
ATOM 808 C C . LEU A 1 108 ? 3.188 -13.598 3.303 1.00 97.44 108 LEU A C 1
ATOM 810 O O . LEU A 1 108 ? 3.048 -12.903 2.298 1.00 97.44 108 LEU A O 1
ATOM 814 N N . VAL A 1 109 ? 3.728 -14.822 3.253 1.00 97.88 109 VAL A N 1
ATOM 815 C CA . VAL A 1 109 ? 4.213 -15.437 2.002 1.00 97.88 109 VAL A CA 1
ATOM 816 C C . VAL A 1 109 ? 3.066 -15.696 1.027 1.00 97.88 109 VAL A C 1
ATOM 818 O O . VAL A 1 109 ? 3.195 -15.425 -0.167 1.00 97.88 109 VAL A O 1
ATOM 821 N N . VAL A 1 110 ? 1.922 -16.172 1.517 1.00 98.00 110 VAL A N 1
ATOM 822 C CA . VAL A 1 110 ? 0.728 -16.364 0.688 1.00 98.00 110 VAL A CA 1
ATOM 823 C C . VAL A 1 110 ? 0.207 -15.025 0.183 1.00 98.00 110 VAL A C 1
ATOM 825 O O . VAL A 1 110 ? -0.063 -14.894 -1.009 1.00 98.00 110 VAL A O 1
ATOM 828 N N . GLY A 1 111 ? 0.133 -14.013 1.052 1.00 98.25 111 GLY A N 1
ATOM 829 C CA . GLY A 1 111 ? -0.200 -12.649 0.658 1.00 98.25 111 GLY A CA 1
ATOM 830 C C . GLY A 1 111 ? 0.719 -12.151 -0.457 1.00 98.25 111 GLY A C 1
ATOM 831 O O . GLY A 1 111 ? 0.222 -11.667 -1.466 1.00 98.25 111 GLY A O 1
ATOM 832 N N . LEU A 1 112 ? 2.036 -12.339 -0.324 1.00 98.56 112 LEU A N 1
ATOM 833 C CA . LEU A 1 112 ? 3.031 -11.971 -1.339 1.00 98.56 112 LEU A CA 1
ATOM 834 C C . LEU A 1 112 ? 2.752 -12.642 -2.689 1.00 98.56 112 LEU A C 1
ATOM 836 O O . LEU A 1 112 ? 2.731 -11.968 -3.721 1.00 98.56 112 LEU A O 1
ATOM 840 N N . GLY A 1 113 ? 2.483 -13.949 -2.679 1.00 98.56 113 GLY A N 1
ATOM 841 C CA . GLY A 1 113 ? 2.129 -14.704 -3.880 1.00 98.56 113 GLY A CA 1
ATOM 842 C C . GLY A 1 113 ? 0.843 -14.196 -4.533 1.00 98.56 113 GLY A C 1
ATOM 843 O O . GLY A 1 113 ? 0.829 -13.913 -5.730 1.00 98.56 113 GLY A O 1
ATOM 844 N N . ILE A 1 114 ? -0.227 -14.009 -3.755 1.00 98.69 114 ILE A N 1
ATOM 845 C CA . ILE A 1 114 ? -1.495 -13.469 -4.268 1.00 98.69 114 ILE A CA 1
ATOM 846 C C . ILE A 1 114 ? -1.296 -12.044 -4.804 1.00 98.69 114 ILE A C 1
ATOM 848 O O . ILE A 1 114 ? -1.823 -11.709 -5.863 1.00 98.69 114 ILE A O 1
ATOM 852 N N . GLY A 1 115 ? -0.501 -11.225 -4.114 1.00 98.56 115 GLY A N 1
ATOM 853 C CA . GLY A 1 115 ? -0.127 -9.877 -4.528 1.00 98.56 115 GLY A CA 1
ATOM 854 C C . GLY A 1 115 ? 0.493 -9.862 -5.920 1.00 98.56 115 GLY A C 1
ATOM 855 O O . GLY A 1 115 ? 0.021 -9.137 -6.794 1.00 98.56 115 GLY A O 1
ATOM 856 N N . ALA A 1 116 ? 1.479 -10.727 -6.163 1.00 98.50 116 ALA A N 1
ATOM 857 C CA . ALA A 1 116 ? 2.081 -10.893 -7.484 1.00 98.50 116 ALA A CA 1
ATOM 858 C C . ALA A 1 116 ? 1.045 -11.337 -8.537 1.00 98.50 116 ALA A C 1
ATOM 860 O O . ALA A 1 116 ? 0.998 -10.777 -9.634 1.00 98.50 116 ALA A O 1
ATOM 861 N N . LEU A 1 117 ? 0.155 -12.278 -8.192 1.00 98.69 117 LEU A N 1
ATOM 862 C CA . LEU A 1 117 ? -0.907 -12.748 -9.091 1.00 98.69 117 LEU A CA 1
ATOM 863 C C . LEU A 1 117 ? -1.890 -11.644 -9.494 1.00 98.69 117 LEU A C 1
ATOM 865 O O . LEU A 1 117 ? -2.396 -11.685 -10.617 1.00 98.69 117 LEU A O 1
ATOM 869 N N . THR A 1 118 ? -2.129 -10.645 -8.633 1.00 98.44 118 THR A N 1
ATOM 870 C CA . THR A 1 118 ? -3.002 -9.511 -8.983 1.00 98.44 118 THR A CA 1
ATOM 871 C C . THR A 1 118 ? -2.515 -8.768 -10.223 1.00 98.44 118 THR A C 1
ATOM 873 O O . THR A 1 118 ? -3.338 -8.270 -10.977 1.00 98.44 118 THR A O 1
ATOM 876 N N . TYR A 1 119 ? -1.206 -8.721 -10.473 1.00 95.44 119 TYR A N 1
ATOM 877 C CA . TYR A 1 119 ? -0.648 -8.162 -11.701 1.00 95.44 119 TYR A CA 1
ATOM 878 C C . TYR A 1 119 ? -0.454 -9.240 -12.770 1.00 95.44 119 TYR A C 1
ATOM 880 O O . TYR A 1 119 ? -0.892 -9.061 -13.903 1.00 95.44 119 TYR A O 1
ATOM 888 N N . ALA A 1 120 ? 0.148 -10.375 -12.404 1.00 98.00 120 ALA A N 1
ATOM 889 C CA . ALA A 1 120 ? 0.537 -11.424 -13.342 1.00 98.00 120 ALA A CA 1
ATOM 890 C C . ALA A 1 120 ? -0.631 -11.936 -14.194 1.00 98.00 120 ALA A C 1
ATOM 892 O O . ALA A 1 120 ? -0.512 -12.056 -15.413 1.00 98.00 120 ALA A O 1
ATOM 893 N N . VAL A 1 121 ? -1.765 -12.236 -13.553 1.00 98.56 121 VAL A N 1
ATOM 894 C CA . VAL A 1 121 ? -2.905 -12.872 -14.222 1.00 98.56 121 VAL A CA 1
ATOM 895 C C . VAL A 1 121 ? -3.609 -11.900 -15.172 1.00 98.56 121 VAL A C 1
ATOM 897 O O . VAL A 1 121 ? -3.756 -12.261 -16.341 1.00 98.56 121 VAL A O 1
ATOM 900 N N . PRO A 1 122 ? -3.999 -10.670 -14.766 1.00 98.31 122 PRO A N 1
ATOM 901 C CA . PRO A 1 122 ? -4.573 -9.711 -15.709 1.00 98.31 122 PRO A CA 1
ATOM 902 C C . PRO A 1 122 ? -3.635 -9.393 -16.874 1.00 98.31 122 PRO A C 1
ATOM 904 O O . PRO A 1 122 ? -4.091 -9.360 -18.013 1.00 98.31 122 PRO A O 1
ATOM 907 N N . THR A 1 123 ? -2.330 -9.233 -16.626 1.00 97.88 123 THR A N 1
ATOM 908 C CA . THR A 1 123 ? -1.347 -8.993 -17.691 1.00 97.88 123 THR A CA 1
ATOM 909 C C . THR A 1 123 ? -1.283 -10.159 -18.675 1.00 97.88 123 THR A C 1
ATOM 911 O O . THR A 1 123 ? -1.373 -9.938 -19.879 1.00 97.88 123 THR A O 1
ATOM 914 N N . ALA A 1 124 ? -1.198 -11.403 -18.195 1.00 98.19 124 ALA A N 1
ATOM 915 C CA . ALA A 1 124 ? -1.162 -12.583 -19.059 1.00 98.19 124 ALA A CA 1
ATOM 916 C C . ALA A 1 124 ? -2.442 -12.735 -19.901 1.00 98.19 124 ALA A C 1
ATOM 918 O O . ALA A 1 124 ? -2.372 -13.048 -21.091 1.00 98.19 124 ALA A O 1
ATOM 919 N N . VAL A 1 125 ? -3.610 -12.473 -19.305 1.00 98.31 125 VAL A N 1
ATOM 920 C CA . VAL A 1 125 ? -4.898 -12.471 -20.015 1.00 98.31 125 VAL A CA 1
ATOM 921 C C . VAL A 1 125 ? -4.914 -11.388 -21.094 1.00 98.31 125 VAL A C 1
ATOM 923 O O . VAL A 1 125 ? -5.263 -11.674 -22.237 1.00 98.31 125 VAL A O 1
ATOM 926 N N . LEU A 1 126 ? -4.493 -10.165 -20.770 1.00 98.25 126 LEU A N 1
ATOM 927 C CA . LEU A 1 126 ? -4.453 -9.066 -21.733 1.00 98.25 126 LEU A CA 1
ATOM 928 C C . LEU A 1 126 ? -3.494 -9.359 -22.888 1.00 98.25 126 LEU A C 1
ATOM 930 O O . LEU A 1 126 ? -3.888 -9.176 -24.034 1.00 98.25 126 LEU A O 1
ATOM 934 N N . ILE A 1 127 ? -2.303 -9.903 -22.625 1.00 97.75 127 ILE A N 1
ATOM 935 C CA . ILE A 1 127 ? -1.378 -10.341 -23.684 1.00 97.75 127 ILE A CA 1
ATOM 936 C C . ILE A 1 127 ? -2.047 -11.390 -24.580 1.00 97.75 127 ILE A C 1
ATOM 938 O O . ILE A 1 127 ? -2.028 -11.275 -25.804 1.00 97.75 127 ILE A O 1
ATOM 942 N N . ARG A 1 128 ? -2.704 -12.397 -23.988 1.00 98.00 128 ARG A N 1
ATOM 943 C CA . ARG A 1 128 ? -3.346 -13.484 -24.742 1.00 98.00 128 ARG A CA 1
ATOM 944 C C . ARG A 1 128 ? -4.420 -12.995 -25.718 1.00 98.00 128 ARG A C 1
ATOM 946 O O . ARG A 1 128 ? -4.593 -13.619 -26.769 1.00 98.00 128 ARG A O 1
ATOM 953 N N . PHE A 1 129 ? -5.135 -11.933 -25.353 1.00 97.75 129 PHE A N 1
ATOM 954 C CA . PHE A 1 129 ? -6.238 -11.355 -26.124 1.00 97.75 129 PHE A CA 1
ATOM 955 C C . PHE A 1 129 ? -5.870 -10.049 -26.853 1.00 97.75 129 PHE A C 1
ATOM 957 O O . PHE A 1 129 ? -6.758 -9.390 -27.385 1.00 97.75 129 PHE A O 1
ATOM 964 N N . GLY A 1 130 ? -4.585 -9.676 -26.907 1.00 96.25 130 GLY A N 1
ATOM 965 C CA . GLY A 1 130 ? -4.110 -8.492 -27.636 1.00 96.25 130 GLY A CA 1
ATOM 966 C C . GLY A 1 130 ? -4.397 -7.143 -26.961 1.00 96.25 130 GLY A C 1
ATOM 967 O O . GLY A 1 130 ? -4.327 -6.108 -27.612 1.00 96.25 130 GLY A O 1
ATOM 968 N N . GLY A 1 131 ? -4.731 -7.135 -25.669 1.00 96.94 131 GLY A N 1
ATOM 969 C CA . GLY A 1 131 ? -4.911 -5.930 -24.850 1.00 96.94 131 GLY A CA 1
ATOM 970 C C . GLY A 1 131 ? -3.644 -5.450 -24.128 1.00 96.94 131 GLY A C 1
ATOM 971 O O . GLY A 1 131 ? -3.709 -4.461 -23.397 1.00 96.94 131 GLY A O 1
ATOM 972 N N . ALA A 1 132 ? -2.517 -6.150 -24.278 1.00 97.38 132 ALA A N 1
ATOM 973 C CA . ALA A 1 132 ? -1.201 -5.755 -23.774 1.00 97.38 132 ALA A CA 1
ATOM 974 C C . ALA A 1 132 ? -0.080 -6.376 -24.625 1.00 97.38 132 ALA A C 1
ATOM 976 O O . ALA A 1 132 ? -0.281 -7.433 -25.225 1.00 97.38 132 ALA A O 1
ATOM 977 N N . GLU A 1 133 ? 1.098 -5.754 -24.642 1.00 97.06 133 GLU A N 1
ATOM 978 C CA . GLU A 1 133 ? 2.257 -6.203 -25.424 1.00 97.06 133 GLU A CA 1
ATOM 979 C C . GLU A 1 133 ? 3.559 -6.042 -24.626 1.00 97.06 133 GLU A C 1
ATOM 981 O O . GLU A 1 133 ? 3.723 -5.081 -23.877 1.00 97.06 133 GLU A O 1
ATOM 986 N N . LEU A 1 134 ? 4.493 -6.987 -24.766 1.00 96.25 134 LEU A N 1
ATOM 987 C CA . LEU A 1 134 ? 5.834 -6.857 -24.190 1.00 96.25 134 LEU A CA 1
ATOM 988 C C . LEU A 1 134 ? 6.673 -5.928 -25.073 1.00 96.25 134 LEU A C 1
ATOM 990 O O . LEU A 1 134 ? 6.886 -6.226 -26.244 1.00 96.25 134 LEU A O 1
ATOM 994 N N . THR A 1 135 ? 7.156 -4.818 -24.518 1.00 92.00 135 THR A N 1
ATOM 995 C CA . THR A 1 135 ? 7.773 -3.727 -25.298 1.00 92.00 135 THR A CA 1
ATOM 996 C C . THR A 1 135 ? 9.293 -3.700 -25.216 1.00 92.00 135 THR A C 1
ATOM 998 O O . THR A 1 135 ? 9.953 -3.270 -26.158 1.00 92.00 135 THR A O 1
ATOM 1001 N N . ALA A 1 136 ? 9.864 -4.151 -24.099 1.00 80.06 136 ALA A N 1
ATOM 1002 C CA . ALA A 1 136 ? 11.306 -4.192 -2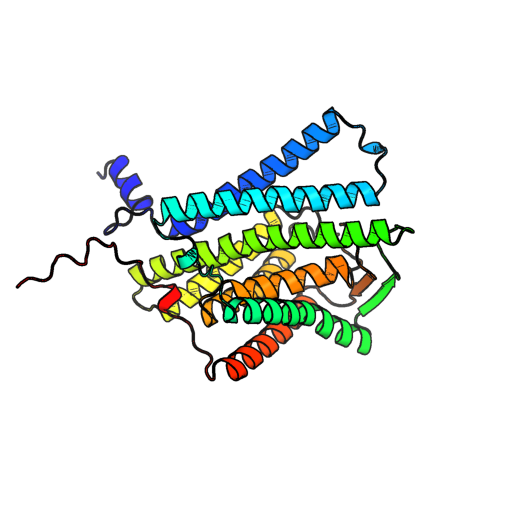3.891 1.00 80.06 136 ALA A CA 1
ATOM 1003 C C . ALA A 1 136 ? 11.702 -5.398 -23.038 1.00 80.06 136 ALA A C 1
ATOM 1005 O O . ALA A 1 136 ? 10.970 -5.808 -22.133 1.00 80.06 136 ALA A O 1
ATOM 1006 N N . THR A 1 137 ? 12.894 -5.932 -23.307 1.00 81.94 137 THR A N 1
ATOM 1007 C CA . THR A 1 137 ? 13.499 -7.017 -22.524 1.00 81.94 137 THR A CA 1
ATOM 1008 C C . THR A 1 137 ? 14.000 -6.551 -21.163 1.00 81.94 137 THR A C 1
ATOM 1010 O O . THR A 1 137 ? 14.047 -7.358 -20.256 1.00 81.94 137 THR A O 1
ATOM 1013 N N . SER A 1 138 ? 14.370 -5.279 -20.998 1.00 85.44 138 SER A N 1
ATOM 1014 C CA . SER A 1 138 ? 14.650 -4.657 -19.699 1.00 85.44 138 SER A CA 1
ATOM 1015 C C . SER A 1 138 ? 14.586 -3.134 -19.846 1.00 85.44 138 SER A C 1
ATOM 1017 O O . SER A 1 138 ? 15.311 -2.590 -20.681 1.00 85.44 138 SER A O 1
ATOM 1019 N N . PRO A 1 139 ? 13.760 -2.418 -19.062 1.00 85.31 139 PRO A N 1
ATOM 1020 C CA . PRO A 1 139 ? 13.821 -0.961 -18.997 1.00 85.31 139 PRO A CA 1
ATOM 1021 C C . PRO A 1 139 ? 15.073 -0.452 -18.264 1.00 85.31 139 PRO A C 1
ATOM 1023 O O . PRO A 1 139 ? 15.404 0.720 -18.404 1.00 85.31 139 PRO A O 1
ATOM 1026 N N . PHE A 1 140 ? 15.769 -1.299 -17.495 1.00 91.25 140 PHE A N 1
ATOM 1027 C CA . PHE A 1 140 ? 16.922 -0.928 -16.672 1.00 91.25 140 PHE A CA 1
ATOM 1028 C C . PHE A 1 140 ? 18.241 -1.097 -17.451 1.00 91.25 140 PHE A C 1
ATOM 1030 O O . PHE A 1 140 ? 18.641 -2.239 -17.708 1.00 91.25 140 PHE A O 1
ATOM 1037 N N . PRO A 1 141 ? 18.935 -0.002 -17.833 1.00 91.00 141 PRO A N 1
ATOM 1038 C CA . PRO A 1 141 ? 20.098 -0.051 -18.719 1.00 91.00 141 PRO A CA 1
ATOM 1039 C C . PRO A 1 141 ? 21.380 -0.364 -17.932 1.00 91.00 141 PRO A C 1
ATOM 1041 O O . PRO A 1 141 ? 22.260 0.484 -17.781 1.00 91.00 141 PRO A O 1
ATOM 1044 N N . ALA A 1 142 ? 21.466 -1.575 -17.380 1.00 89.31 142 ALA A N 1
ATOM 1045 C CA . ALA A 1 142 ? 22.639 -2.064 -16.665 1.00 89.31 142 ALA A CA 1
ATOM 1046 C C . ALA A 1 142 ? 23.132 -3.387 -17.261 1.00 89.31 142 ALA A C 1
ATOM 1048 O O . ALA A 1 142 ? 22.428 -4.393 -17.220 1.00 89.31 142 ALA A O 1
ATOM 1049 N N . ASP A 1 143 ? 24.377 -3.394 -17.742 1.00 85.81 143 ASP A N 1
ATOM 1050 C CA . ASP A 1 143 ? 24.987 -4.580 -18.364 1.00 85.81 143 ASP A CA 1
ATOM 1051 C C . ASP A 1 143 ? 25.540 -5.578 -17.334 1.00 85.81 143 ASP A C 1
ATOM 1053 O O . ASP A 1 143 ? 25.734 -6.760 -17.618 1.00 85.81 143 ASP A O 1
ATOM 1057 N N . SER A 1 144 ? 25.808 -5.111 -16.111 1.00 93.00 144 SER A N 1
ATOM 1058 C CA . SER A 1 144 ? 26.335 -5.952 -15.040 1.00 93.00 144 SER A CA 1
ATOM 1059 C C . SER A 1 144 ? 25.214 -6.599 -14.232 1.00 93.00 144 SER A C 1
ATOM 1061 O O . SER A 1 144 ? 24.425 -5.906 -13.583 1.00 93.00 144 SER A O 1
ATOM 1063 N N . LEU A 1 145 ? 25.229 -7.934 -14.148 1.00 92.88 145 LEU A N 1
ATOM 1064 C CA . LEU A 1 145 ? 24.327 -8.697 -13.280 1.00 92.88 145 LEU A CA 1
ATOM 1065 C C . LEU A 1 145 ? 24.381 -8.215 -11.822 1.00 92.88 145 LEU A C 1
ATOM 1067 O O . LEU A 1 145 ? 23.349 -8.152 -11.162 1.00 92.88 145 LEU A O 1
ATOM 1071 N N . SER A 1 146 ? 25.557 -7.830 -11.311 1.00 95.81 146 SER A N 1
ATOM 1072 C CA . SER A 1 146 ? 25.675 -7.340 -9.930 1.00 95.81 146 SER A CA 1
ATOM 1073 C C . SER A 1 146 ? 24.924 -6.025 -9.708 1.00 95.81 146 SER A C 1
ATOM 1075 O O . SER A 1 146 ? 24.341 -5.830 -8.644 1.00 95.81 146 SER A O 1
ATOM 1077 N N . VAL A 1 147 ? 24.881 -5.152 -10.718 1.00 94.50 147 VAL A N 1
ATOM 1078 C CA . VAL A 1 147 ? 24.159 -3.874 -10.663 1.00 94.50 147 VAL A CA 1
ATOM 1079 C C . VAL A 1 147 ? 22.653 -4.104 -10.760 1.00 94.50 147 VAL A C 1
ATOM 1081 O O . VAL A 1 147 ? 21.900 -3.489 -10.010 1.00 94.50 147 VAL A O 1
ATOM 1084 N N . VAL A 1 148 ? 22.208 -5.039 -11.606 1.00 94.50 148 VAL A N 1
ATOM 1085 C CA . VAL A 1 148 ? 20.795 -5.450 -11.675 1.00 94.50 148 VAL A CA 1
ATOM 1086 C C . VAL A 1 148 ? 20.333 -6.034 -10.337 1.00 94.50 148 VAL A C 1
ATOM 1088 O O . VAL A 1 148 ? 19.315 -5.608 -9.797 1.00 94.50 148 VAL A O 1
ATOM 1091 N N . MET A 1 149 ? 21.109 -6.953 -9.753 1.00 96.19 149 MET A N 1
ATOM 1092 C CA . MET A 1 149 ? 20.789 -7.556 -8.454 1.00 96.19 149 MET A CA 1
ATOM 1093 C C . MET A 1 149 ? 20.772 -6.524 -7.323 1.00 96.19 149 MET A C 1
ATOM 1095 O O . MET A 1 149 ? 19.905 -6.591 -6.452 1.00 96.19 149 MET A O 1
ATOM 1099 N N . LEU A 1 150 ? 21.690 -5.551 -7.346 1.00 97.12 150 LEU A N 1
ATOM 1100 C CA . LEU A 1 150 ? 21.670 -4.423 -6.417 1.00 97.12 150 LEU A CA 1
ATOM 1101 C C . LEU A 1 150 ? 20.401 -3.581 -6.596 1.00 97.12 150 LEU A C 1
ATOM 1103 O O . LEU A 1 150 ? 19.751 -3.261 -5.605 1.00 97.12 150 LEU A O 1
ATOM 1107 N N . GLY A 1 151 ? 20.021 -3.275 -7.839 1.00 96.69 151 GLY A N 1
ATOM 1108 C CA . GLY A 1 151 ? 18.776 -2.577 -8.151 1.00 96.69 151 GLY A CA 1
ATOM 1109 C C . GLY A 1 151 ? 17.563 -3.287 -7.571 1.00 96.69 151 GLY A C 1
ATOM 1110 O O . GLY A 1 151 ? 16.806 -2.681 -6.815 1.00 96.69 151 GLY A O 1
ATOM 1111 N N . ILE A 1 152 ? 17.420 -4.586 -7.844 1.00 97.38 152 ILE A N 1
ATOM 1112 C CA . ILE A 1 152 ? 16.330 -5.409 -7.306 1.00 97.38 152 ILE A CA 1
ATOM 1113 C C . ILE A 1 152 ? 16.332 -5.377 -5.773 1.00 97.38 152 ILE A C 1
ATOM 1115 O O . ILE A 1 152 ? 15.284 -5.155 -5.171 1.00 97.38 152 ILE A O 1
ATOM 1119 N N . ALA A 1 153 ? 17.488 -5.554 -5.125 1.00 98.25 153 ALA A N 1
ATOM 1120 C CA . ALA A 1 153 ? 17.585 -5.532 -3.665 1.00 98.25 153 ALA A CA 1
ATOM 1121 C C . ALA A 1 153 ? 17.158 -4.179 -3.069 1.00 98.25 153 ALA A C 1
ATOM 1123 O O . ALA A 1 153 ? 16.420 -4.141 -2.083 1.00 98.25 153 ALA A O 1
ATOM 1124 N N . VAL A 1 154 ? 17.576 -3.073 -3.690 1.00 98.06 154 VAL A N 1
ATOM 1125 C CA . VAL A 1 154 ? 17.214 -1.712 -3.277 1.00 98.06 154 VAL A CA 1
ATOM 1126 C C . VAL A 1 154 ? 15.721 -1.447 -3.495 1.00 98.06 154 VAL A C 1
ATOM 1128 O O . VAL A 1 154 ? 15.069 -0.916 -2.596 1.00 98.06 154 VAL A O 1
ATOM 1131 N N . ALA A 1 155 ? 15.142 -1.874 -4.621 1.00 97.00 155 ALA A N 1
ATOM 1132 C CA . ALA A 1 155 ? 13.703 -1.767 -4.870 1.00 97.00 155 ALA A CA 1
ATOM 1133 C C . ALA A 1 155 ? 12.885 -2.604 -3.871 1.00 97.00 155 ALA A C 1
ATOM 1135 O O . ALA A 1 155 ? 11.882 -2.127 -3.338 1.00 97.00 155 ALA A O 1
ATOM 1136 N N . VAL A 1 156 ? 13.335 -3.825 -3.554 1.00 98.31 156 VAL A N 1
ATOM 1137 C CA . VAL A 1 156 ? 12.706 -4.680 -2.535 1.00 98.31 156 VAL A CA 1
ATOM 1138 C C . VAL A 1 156 ? 12.735 -4.011 -1.166 1.00 98.31 156 VAL A C 1
ATOM 1140 O O . VAL A 1 156 ? 11.701 -3.955 -0.504 1.00 98.31 156 VAL A O 1
ATOM 1143 N N . PHE A 1 157 ? 13.880 -3.465 -0.753 1.00 98.50 157 PHE A N 1
ATOM 1144 C CA . PHE A 1 157 ? 13.991 -2.707 0.493 1.00 98.50 157 PHE A CA 1
ATOM 1145 C C . PHE A 1 157 ? 13.044 -1.498 0.510 1.00 98.50 157 PHE A C 1
ATOM 1147 O O . PHE A 1 157 ? 12.299 -1.310 1.474 1.00 98.50 157 PHE A O 1
ATOM 1154 N N . ALA A 1 158 ? 13.020 -0.721 -0.575 1.00 97.50 158 ALA A N 1
ATOM 1155 C CA . ALA A 1 158 ? 12.172 0.455 -0.699 1.00 97.50 158 ALA A CA 1
ATOM 1156 C C . ALA A 1 158 ? 10.689 0.117 -0.525 1.00 97.50 158 ALA A C 1
ATOM 1158 O O . ALA A 1 158 ? 10.009 0.708 0.317 1.00 97.50 158 ALA A O 1
ATOM 1159 N N . PHE A 1 159 ? 10.194 -0.877 -1.267 1.00 97.81 159 PHE A N 1
ATOM 1160 C CA . PHE A 1 159 ? 8.795 -1.284 -1.188 1.00 97.81 159 PHE A CA 1
ATOM 1161 C C . PHE A 1 159 ? 8.451 -1.995 0.116 1.00 97.81 159 PHE A C 1
ATOM 1163 O O . PHE A 1 159 ? 7.347 -1.796 0.613 1.00 97.81 159 PHE A O 1
ATOM 1170 N N . LEU A 1 160 ? 9.373 -2.751 0.719 1.00 98.44 160 LEU A N 1
ATOM 1171 C CA . LEU A 1 160 ? 9.173 -3.334 2.047 1.00 98.44 160 LEU A CA 1
ATOM 1172 C C . LEU A 1 160 ? 8.867 -2.241 3.085 1.00 98.44 160 LEU A C 1
ATOM 1174 O O . LEU A 1 160 ? 7.901 -2.352 3.843 1.00 98.44 160 LEU A O 1
ATOM 1178 N N . CYS A 1 161 ? 9.659 -1.168 3.098 1.00 98.44 161 CYS A N 1
ATOM 1179 C CA . CYS A 1 161 ? 9.466 -0.057 4.025 1.00 98.44 161 CYS A CA 1
ATOM 1180 C C . CYS A 1 161 ? 8.247 0.805 3.664 1.00 98.44 161 CYS A C 1
ATOM 1182 O O . CYS A 1 161 ? 7.467 1.146 4.553 1.00 98.44 161 CYS A O 1
ATOM 1184 N N . GLN A 1 162 ? 8.044 1.125 2.383 1.00 97.06 162 GLN A N 1
ATOM 1185 C CA . GLN A 1 162 ? 6.909 1.936 1.927 1.00 97.06 162 GLN A CA 1
ATOM 1186 C C . GLN A 1 162 ? 5.568 1.249 2.194 1.00 97.06 162 GLN A C 1
ATOM 1188 O O . GLN A 1 162 ? 4.687 1.835 2.820 1.00 97.06 162 GLN A O 1
ATOM 1193 N N . VAL A 1 163 ? 5.427 -0.015 1.788 1.00 98.00 163 VAL A N 1
ATOM 1194 C CA . VAL A 1 163 ? 4.214 -0.803 2.046 1.00 98.00 163 VAL A CA 1
ATOM 1195 C C . VAL A 1 163 ? 4.008 -0.985 3.547 1.00 98.00 163 VAL A C 1
ATOM 1197 O O . VAL A 1 163 ? 2.885 -0.875 4.035 1.00 98.00 163 VAL A O 1
ATOM 1200 N N . GLY A 1 164 ? 5.086 -1.193 4.309 1.00 98.12 164 GLY A N 1
ATOM 1201 C CA . GLY A 1 164 ? 5.015 -1.269 5.767 1.00 98.12 164 GLY A CA 1
ATOM 1202 C C . GLY A 1 164 ? 4.443 -0.012 6.397 1.00 98.12 164 GLY A C 1
ATOM 1203 O O . GLY A 1 164 ? 3.536 -0.103 7.225 1.00 98.12 164 GLY A O 1
ATOM 1204 N N . PHE A 1 165 ? 4.925 1.157 5.976 1.00 98.19 165 PHE A N 1
ATOM 1205 C CA . PHE A 1 165 ? 4.385 2.435 6.421 1.00 98.19 165 PHE A CA 1
ATOM 1206 C C . PHE A 1 165 ? 2.886 2.539 6.117 1.00 98.19 165 PHE A C 1
ATOM 1208 O O . PHE A 1 165 ? 2.091 2.832 7.013 1.00 98.19 165 PHE A O 1
ATOM 1215 N N . GLU A 1 166 ? 2.497 2.272 4.873 1.00 98.00 166 GLU A N 1
ATOM 1216 C CA . GLU A 1 166 ? 1.120 2.431 4.415 1.00 98.00 166 GLU A CA 1
ATOM 1217 C C . GLU A 1 166 ? 0.150 1.473 5.117 1.00 98.00 166 GLU A C 1
ATOM 1219 O O . GLU A 1 166 ? -0.884 1.907 5.630 1.00 98.00 166 GLU A O 1
ATOM 1224 N N . GLU A 1 167 ? 0.484 0.187 5.224 1.00 98.38 167 GLU A N 1
ATOM 1225 C CA . GLU A 1 167 ? -0.403 -0.797 5.849 1.00 98.38 167 GLU A CA 1
ATOM 1226 C C . GLU A 1 167 ? -0.539 -0.571 7.360 1.00 98.38 167 GLU A C 1
ATOM 1228 O O . GLU A 1 167 ? -1.646 -0.650 7.907 1.00 98.38 167 GLU A O 1
ATOM 1233 N N . ILE A 1 168 ? 0.545 -0.185 8.041 1.00 98.31 168 ILE A N 1
ATOM 1234 C CA . ILE A 1 168 ? 0.479 0.216 9.451 1.00 98.31 168 ILE A CA 1
ATOM 1235 C C . ILE A 1 168 ? -0.421 1.444 9.607 1.00 98.31 168 ILE A C 1
ATOM 1237 O O . ILE A 1 168 ? -1.326 1.438 10.444 1.00 98.31 168 ILE A O 1
ATOM 1241 N N . ALA A 1 169 ? -0.206 2.486 8.804 1.00 98.19 169 ALA A N 1
ATOM 1242 C CA . ALA A 1 169 ? -0.921 3.748 8.931 1.00 98.19 169 ALA A CA 1
ATOM 1243 C C . ALA A 1 169 ? -2.418 3.607 8.608 1.00 98.19 169 ALA A C 1
ATOM 1245 O O . ALA A 1 169 ? -3.266 4.017 9.404 1.00 98.19 169 ALA A O 1
ATOM 1246 N N . PHE A 1 170 ? -2.762 3.003 7.470 1.00 98.38 170 PHE A N 1
ATOM 1247 C CA . PHE A 1 170 ? -4.139 2.971 6.980 1.00 98.38 170 PHE A CA 1
ATOM 1248 C C . PHE A 1 170 ? -4.967 1.816 7.551 1.00 98.38 170 PHE A C 1
ATOM 1250 O O . PHE A 1 170 ? -6.158 2.002 7.817 1.00 98.38 170 PHE A O 1
ATOM 1257 N N . ARG A 1 171 ? -4.378 0.629 7.755 1.00 97.44 171 ARG A N 1
ATOM 1258 C CA . ARG A 1 171 ? -5.121 -0.571 8.188 1.00 97.44 171 ARG A CA 1
ATOM 1259 C C . ARG A 1 171 ? -4.955 -0.782 9.680 1.00 97.44 171 ARG A C 1
ATOM 1261 O O . ARG A 1 171 ? -5.947 -0.816 10.406 1.00 97.44 171 ARG A O 1
ATOM 1268 N N . GLY A 1 172 ? -3.706 -0.836 10.136 1.00 96.38 172 GLY A N 1
ATOM 1269 C CA . GLY A 1 172 ? -3.394 -1.015 11.547 1.00 96.38 172 GLY A CA 1
ATOM 1270 C C . GLY A 1 172 ? -3.989 0.101 12.400 1.00 96.38 172 GLY A C 1
ATOM 1271 O O . GLY A 1 172 ? -4.762 -0.170 13.315 1.00 96.38 172 GLY A O 1
ATOM 1272 N N . VAL A 1 173 ? -3.665 1.356 12.083 1.00 97.56 173 VAL A N 1
ATOM 1273 C CA . VAL A 1 173 ? -3.979 2.519 12.925 1.00 97.56 173 VAL A CA 1
ATOM 1274 C C . VAL A 1 173 ? -5.305 3.179 12.543 1.00 97.56 173 VAL A C 1
ATOM 1276 O O . VAL A 1 173 ? -6.207 3.251 13.382 1.00 97.56 173 VAL A O 1
ATOM 1279 N N . MET A 1 174 ? -5.445 3.664 11.305 1.00 98.19 174 MET A N 1
ATOM 1280 C CA . MET A 1 174 ? -6.587 4.483 10.883 1.00 98.19 174 MET A CA 1
ATOM 1281 C C . MET A 1 174 ? -7.901 3.701 10.871 1.00 98.19 174 MET A C 1
ATOM 1283 O O . MET A 1 174 ? -8.840 4.091 11.565 1.00 98.19 174 MET A O 1
ATOM 1287 N N . LEU A 1 175 ? -7.963 2.585 10.134 1.00 97.81 175 LEU A N 1
ATOM 1288 C CA . LEU A 1 175 ? -9.162 1.746 10.045 1.00 97.81 175 LEU A CA 1
ATOM 1289 C C . LEU A 1 175 ? -9.602 1.274 11.434 1.00 97.81 175 LEU A C 1
ATOM 1291 O O . LEU A 1 175 ? -10.767 1.442 11.790 1.00 97.81 175 LEU A O 1
ATOM 1295 N N . LYS A 1 176 ? -8.674 0.757 12.249 1.00 95.75 176 LYS A N 1
ATOM 1296 C CA . LYS A 1 176 ? -8.977 0.299 13.613 1.00 95.75 176 LYS A CA 1
ATOM 1297 C C . LYS A 1 176 ? -9.580 1.400 14.483 1.00 95.75 176 LYS A C 1
ATOM 1299 O O . LYS A 1 176 ? -10.630 1.205 15.091 1.00 95.75 176 LYS A O 1
ATOM 1304 N N . ASN A 1 177 ? -8.949 2.573 14.519 1.00 95.81 177 ASN A N 1
ATOM 1305 C CA . ASN A 1 177 ? -9.449 3.685 15.323 1.00 95.81 177 ASN A CA 1
ATOM 1306 C C . ASN A 1 177 ? -10.796 4.204 14.807 1.00 95.81 177 ASN A C 1
ATOM 1308 O O . ASN A 1 177 ? -11.679 4.513 15.606 1.00 95.81 177 ASN A O 1
ATOM 1312 N N . PHE A 1 178 ? -11.004 4.252 13.490 1.00 95.81 178 PHE A N 1
ATOM 1313 C CA . PHE A 1 178 ? -12.300 4.618 12.920 1.00 95.81 178 PHE A CA 1
ATOM 1314 C C . PHE A 1 178 ? -13.386 3.605 13.279 1.00 95.81 178 PHE A C 1
ATOM 1316 O O . PHE A 1 178 ? -14.473 4.020 13.675 1.00 95.81 178 PHE A O 1
ATOM 1323 N N . ALA A 1 179 ? -13.093 2.305 13.214 1.00 95.62 179 ALA A N 1
ATOM 1324 C CA . ALA A 1 179 ? -14.035 1.253 13.584 1.00 95.62 179 ALA A CA 1
ATOM 1325 C C . ALA A 1 179 ? -14.432 1.347 15.069 1.00 95.62 179 ALA A C 1
ATOM 1327 O O . ALA A 1 179 ? -15.624 1.314 15.381 1.00 95.62 179 ALA A O 1
ATOM 1328 N N . GLU A 1 180 ? -13.464 1.557 15.971 1.00 92.94 180 GLU A N 1
ATOM 1329 C CA . GLU A 1 180 ? -13.715 1.784 17.404 1.00 92.94 180 GLU A CA 1
ATOM 1330 C C . GLU A 1 180 ? -14.604 3.023 17.622 1.00 92.94 180 GLU A C 1
ATOM 1332 O O . GLU A 1 180 ? -15.632 2.965 18.301 1.00 92.94 180 GLU A O 1
ATOM 1337 N N . GLY A 1 181 ? -14.243 4.153 17.005 1.00 91.19 181 GLY A N 1
ATOM 1338 C CA . GLY A 1 181 ? -14.967 5.415 17.160 1.00 91.19 181 GLY A CA 1
ATOM 1339 C C . GLY A 1 181 ? -16.384 5.395 16.587 1.00 91.19 181 GLY A C 1
ATOM 1340 O O . GLY A 1 181 ? -17.287 6.008 17.157 1.00 91.19 181 GLY A O 1
ATOM 1341 N N . LEU A 1 182 ? -16.591 4.702 15.467 1.00 92.06 182 LEU A N 1
ATOM 1342 C CA . LEU A 1 182 ? -17.906 4.521 14.854 1.00 92.06 182 LEU A CA 1
ATOM 1343 C C . LEU A 1 182 ? -18.782 3.586 15.688 1.00 92.06 182 LEU A C 1
ATOM 1345 O O . LEU A 1 182 ? -19.951 3.907 15.902 1.00 92.06 182 LEU A O 1
ATOM 1349 N N . THR A 1 183 ? -18.210 2.509 16.230 1.00 91.88 183 THR A N 1
ATOM 1350 C CA . THR A 1 183 ? -18.929 1.565 17.099 1.00 91.88 183 THR A CA 1
ATOM 1351 C C . THR A 1 183 ? -19.434 2.271 18.348 1.00 91.88 183 THR A C 1
ATOM 1353 O O . THR A 1 183 ? -20.616 2.174 18.670 1.00 91.88 183 THR A O 1
ATOM 1356 N N . ALA A 1 184 ? -18.584 3.089 18.977 1.00 87.44 184 ALA A N 1
ATOM 1357 C CA . ALA A 1 184 ? -18.956 3.886 20.144 1.00 87.44 184 ALA A CA 1
ATOM 1358 C C . ALA A 1 184 ? -20.110 4.878 19.883 1.00 87.44 184 ALA A C 1
ATOM 1360 O O . ALA A 1 184 ? -20.762 5.305 20.830 1.00 87.44 184 ALA A O 1
ATOM 1361 N N . ARG A 1 185 ? -20.369 5.261 18.622 1.00 84.31 185 ARG A N 1
ATOM 1362 C CA . ARG A 1 185 ? -21.442 6.205 18.247 1.00 84.31 185 ARG A CA 1
ATOM 1363 C C . ARG A 1 185 ? -22.693 5.542 17.675 1.00 84.31 185 ARG A C 1
ATOM 1365 O O . ARG A 1 185 ? -23.781 6.077 17.842 1.00 84.31 185 ARG A O 1
ATOM 1372 N N . ARG A 1 186 ? -22.538 4.455 16.914 1.00 78.44 186 ARG A N 1
ATOM 1373 C CA . ARG A 1 186 ? -23.603 3.842 16.096 1.00 78.44 186 ARG A CA 1
ATOM 1374 C C . ARG A 1 186 ? -24.020 2.446 16.568 1.00 78.44 186 ARG A C 1
ATOM 1376 O O . ARG A 1 186 ? -24.954 1.887 16.004 1.00 78.44 186 ARG A O 1
ATOM 1383 N N . GLY A 1 187 ? -23.332 1.864 17.552 1.00 76.38 187 GLY A N 1
ATOM 1384 C CA . GLY A 1 187 ? -23.678 0.590 18.195 1.00 76.38 187 GLY A CA 1
ATOM 1385 C C . GLY A 1 187 ? -23.353 -0.679 17.393 1.00 76.38 187 GLY A C 1
ATOM 1386 O O . GLY A 1 187 ? -22.914 -1.660 17.979 1.00 76.38 187 GLY A O 1
ATOM 1387 N N . SER A 1 188 ? -23.506 -0.680 16.064 1.00 90.62 188 SER A N 1
ATOM 1388 C CA . SER A 1 188 ? -23.199 -1.855 15.226 1.00 90.62 188 SER A CA 1
ATOM 1389 C C . SER A 1 188 ? -21.698 -1.988 14.944 1.00 90.62 188 SER A C 1
ATOM 1391 O O . SER A 1 188 ? -21.125 -1.147 14.241 1.00 90.62 188 SER A O 1
ATOM 1393 N N . GLN A 1 189 ? -21.070 -3.065 15.430 1.00 90.56 189 GLN A N 1
ATOM 1394 C CA . GLN A 1 189 ? -19.655 -3.371 15.175 1.00 90.56 189 GLN A CA 1
ATOM 1395 C C . GLN A 1 189 ? -19.400 -3.625 13.686 1.00 90.56 189 GLN A C 1
ATOM 1397 O O . GLN A 1 189 ? -18.576 -2.945 13.070 1.00 90.56 189 GLN A O 1
ATOM 1402 N N . ARG A 1 190 ? -20.174 -4.522 13.065 1.00 92.25 190 ARG A N 1
ATOM 1403 C CA . ARG A 1 190 ? -20.029 -4.865 11.643 1.00 92.25 190 ARG A CA 1
ATOM 1404 C C . ARG A 1 190 ? -20.132 -3.650 10.723 1.00 92.25 190 ARG A C 1
ATOM 1406 O O . ARG A 1 190 ? -19.267 -3.440 9.875 1.00 92.25 190 ARG A O 1
ATOM 1413 N N . SER A 1 191 ? -21.167 -2.825 10.896 1.00 93.25 191 SER A N 1
ATOM 1414 C CA . SER A 1 191 ? -21.359 -1.626 10.066 1.00 93.25 191 SER A CA 1
ATOM 1415 C C . SER A 1 191 ? -20.238 -0.605 10.272 1.00 93.25 191 SER A C 1
ATOM 1417 O O . SER A 1 191 ? -19.841 0.074 9.327 1.00 93.25 191 SER A O 1
ATOM 1419 N N . SER A 1 192 ? -19.705 -0.514 11.491 1.00 95.12 192 SER A N 1
ATOM 1420 C CA . SER A 1 192 ? -18.593 0.378 11.825 1.00 95.12 192 SER A CA 1
ATOM 1421 C C . SER A 1 192 ? -17.285 -0.064 11.179 1.00 95.12 192 SER A C 1
ATOM 1423 O O . SER A 1 192 ? -16.573 0.775 10.635 1.00 95.12 192 SER A O 1
ATOM 1425 N N . VAL A 1 193 ? -16.999 -1.369 11.164 1.00 96.31 193 VAL A N 1
ATOM 1426 C CA . VAL A 1 193 ? -15.830 -1.932 10.474 1.00 96.31 193 VAL A CA 1
ATOM 1427 C C . VAL A 1 193 ? -15.923 -1.709 8.963 1.00 96.31 193 VAL A C 1
ATOM 1429 O O . VAL A 1 193 ? -14.958 -1.248 8.358 1.00 96.31 193 VAL A O 1
ATOM 1432 N N . VAL A 1 194 ? -17.088 -1.956 8.353 1.00 96.62 194 VAL A N 1
ATOM 1433 C CA . VAL A 1 194 ? -17.293 -1.722 6.911 1.00 96.62 194 VAL A CA 1
ATOM 1434 C C . VAL A 1 194 ? -17.135 -0.242 6.562 1.00 96.62 194 VAL A C 1
ATOM 1436 O O . VAL A 1 194 ? -16.431 0.097 5.614 1.00 96.62 194 VAL A O 1
ATOM 1439 N N . LEU A 1 195 ? -17.734 0.666 7.335 1.00 96.44 195 LEU A N 1
ATOM 1440 C CA . LEU A 1 195 ? -17.598 2.099 7.075 1.00 96.44 195 LEU A CA 1
ATOM 1441 C C . LEU A 1 195 ? -16.158 2.590 7.303 1.00 96.44 195 LEU A C 1
ATOM 1443 O O . LEU A 1 195 ? -15.673 3.425 6.539 1.00 96.44 195 LEU A O 1
ATOM 1447 N N . ALA A 1 196 ? -15.458 2.055 8.306 1.00 97.56 196 ALA A N 1
ATOM 1448 C CA . ALA A 1 196 ? -14.048 2.347 8.539 1.00 97.56 196 ALA A CA 1
ATOM 1449 C C . ALA A 1 196 ? -13.165 1.871 7.379 1.00 97.56 196 ALA A C 1
ATOM 1451 O O . ALA A 1 196 ? -12.305 2.632 6.941 1.00 97.56 196 ALA A O 1
ATOM 1452 N N . LEU A 1 197 ? -13.420 0.670 6.847 1.00 98.38 197 LEU A N 1
ATOM 1453 C CA . LEU A 1 197 ? -12.755 0.129 5.661 1.00 98.38 197 LEU A CA 1
ATOM 1454 C C . LEU A 1 197 ? -12.938 1.042 4.446 1.00 98.38 197 LEU A C 1
ATOM 1456 O O . LEU A 1 197 ? -11.960 1.408 3.796 1.00 98.38 197 LEU A O 1
ATOM 1460 N N . LEU A 1 198 ? -14.178 1.433 4.146 1.00 98.50 198 LEU A N 1
ATOM 1461 C CA . LEU A 1 198 ? -14.462 2.313 3.011 1.00 98.50 198 LEU A CA 1
ATOM 1462 C C . LEU A 1 198 ? -13.785 3.677 3.191 1.00 98.50 198 LEU A C 1
ATOM 1464 O O . LEU A 1 198 ? -13.137 4.174 2.274 1.00 98.50 198 LEU A O 1
ATOM 1468 N N . THR A 1 199 ? -13.872 4.253 4.392 1.00 98.12 199 THR A N 1
ATOM 1469 C CA . THR A 1 199 ? -13.290 5.570 4.683 1.00 98.12 199 THR A CA 1
ATOM 1470 C C . THR A 1 199 ? -11.763 5.547 4.595 1.00 98.12 199 THR A C 1
ATOM 1472 O O . THR A 1 199 ? -11.183 6.424 3.957 1.00 98.12 199 THR A O 1
ATOM 1475 N N . SER A 1 200 ? -11.094 4.548 5.184 1.00 98.38 200 SER A N 1
ATOM 1476 C CA . SER A 1 200 ? -9.630 4.453 5.112 1.00 98.38 200 SER A CA 1
ATOM 1477 C C . SER A 1 200 ? -9.145 4.173 3.688 1.00 98.38 200 SER A C 1
ATOM 1479 O O . SER A 1 200 ? -8.124 4.721 3.285 1.00 98.38 200 SER A O 1
ATOM 1481 N N . SER A 1 201 ? -9.897 3.401 2.897 1.00 98.56 201 SER A N 1
ATOM 1482 C CA . SER A 1 201 ? -9.572 3.117 1.490 1.00 98.56 201 SER A CA 1
ATOM 1483 C C . SER A 1 201 ? -9.718 4.348 0.592 1.00 98.56 201 SER A C 1
ATOM 1485 O O . SER A 1 201 ? -8.905 4.564 -0.307 1.00 98.56 201 SER A O 1
ATOM 1487 N N . VAL A 1 202 ? -10.725 5.191 0.842 1.00 97.88 202 VAL A N 1
ATOM 1488 C CA . VAL A 1 202 ? -10.866 6.482 0.149 1.00 97.88 202 VAL A CA 1
ATOM 1489 C C . VAL A 1 202 ? -9.714 7.414 0.515 1.00 97.88 202 VAL A C 1
ATOM 1491 O O . VAL A 1 202 ? -9.089 7.981 -0.376 1.00 97.88 202 VAL A O 1
ATOM 1494 N N . LEU A 1 203 ? -9.375 7.536 1.803 1.00 96.88 203 LEU A N 1
ATOM 1495 C CA . LEU A 1 203 ? -8.245 8.366 2.240 1.00 96.88 203 LEU A CA 1
ATOM 1496 C C . LEU A 1 203 ? -6.905 7.869 1.681 1.00 96.88 203 LEU A C 1
ATOM 1498 O O . LEU A 1 203 ? -6.073 8.687 1.300 1.00 96.88 203 LEU A O 1
ATOM 1502 N N . PHE A 1 204 ? -6.726 6.551 1.572 1.00 96.50 204 PHE A N 1
ATOM 1503 C CA . PHE A 1 204 ? -5.584 5.936 0.896 1.00 96.50 204 PHE A CA 1
ATOM 1504 C C . PHE A 1 204 ? -5.527 6.312 -0.593 1.00 96.50 204 PHE A C 1
ATOM 1506 O O . PHE A 1 204 ? -4.474 6.677 -1.107 1.00 96.50 204 PHE A O 1
ATOM 1513 N N . GLY A 1 205 ? -6.659 6.275 -1.302 1.00 94.50 205 GLY A N 1
ATOM 1514 C CA . GLY A 1 205 ? -6.708 6.719 -2.698 1.00 94.50 205 GLY A CA 1
ATOM 1515 C C . GLY A 1 205 ? -6.379 8.205 -2.848 1.00 94.50 205 GLY A C 1
ATOM 1516 O O . GLY A 1 205 ? -5.568 8.588 -3.685 1.00 94.50 205 GLY A O 1
ATOM 1517 N N . VAL A 1 206 ? -6.942 9.053 -1.984 1.00 92.62 206 VAL A N 1
ATOM 1518 C CA . VAL A 1 206 ? -6.679 10.501 -1.985 1.00 92.62 206 VAL A CA 1
ATOM 1519 C C . VAL A 1 206 ? -5.216 10.815 -1.660 1.00 92.62 206 VAL A C 1
ATOM 1521 O O . VAL A 1 206 ? -4.658 11.749 -2.232 1.00 92.62 206 VAL A O 1
ATOM 1524 N N . SER A 1 207 ? -4.545 10.045 -0.797 1.00 90.81 207 SER A N 1
ATOM 1525 C CA . SER A 1 207 ? -3.137 10.314 -0.479 1.00 90.81 207 SER A CA 1
ATOM 1526 C C . SER A 1 207 ? -2.208 10.169 -1.684 1.00 90.81 207 SER A C 1
ATOM 1528 O O . SER A 1 207 ? -1.172 10.834 -1.733 1.00 90.81 207 SER A O 1
ATOM 1530 N N . HIS A 1 208 ? -2.585 9.362 -2.680 1.00 87.44 208 HIS A N 1
ATOM 1531 C CA . HIS A 1 208 ? -1.770 9.143 -3.873 1.00 87.44 208 HIS A CA 1
ATOM 1532 C C . HIS A 1 208 ? -1.634 10.405 -4.734 1.00 87.44 208 HIS A C 1
ATOM 1534 O O . HIS A 1 208 ? -0.561 10.646 -5.279 1.00 87.44 208 HIS A O 1
ATOM 1540 N N . VAL A 1 209 ? -2.640 11.289 -4.769 1.00 84.06 209 VAL A N 1
ATOM 1541 C CA . VAL A 1 209 ? -2.540 12.557 -5.522 1.00 84.06 209 VAL A CA 1
ATOM 1542 C C . VAL A 1 209 ? -1.755 13.654 -4.787 1.00 84.06 209 VAL A C 1
ATOM 1544 O O . VAL A 1 209 ? -1.410 14.675 -5.385 1.00 84.06 209 VAL A O 1
ATOM 1547 N N . ILE A 1 210 ? -1.440 13.468 -3.499 1.00 76.94 210 ILE A N 1
ATOM 1548 C CA . ILE A 1 210 ? -0.654 14.440 -2.721 1.00 76.94 210 ILE A CA 1
ATOM 1549 C C . ILE A 1 210 ? 0.826 14.356 -3.114 1.00 76.94 210 ILE A C 1
ATOM 1551 O O . ILE A 1 210 ? 1.442 15.389 -3.392 1.00 76.94 210 ILE A O 1
ATOM 1555 N N . ALA A 1 211 ? 1.372 13.136 -3.174 1.00 61.25 211 ALA A N 1
ATOM 1556 C CA . ALA A 1 211 ? 2.808 12.898 -3.326 1.00 61.25 211 ALA A CA 1
ATOM 1557 C C . ALA A 1 211 ? 3.239 12.306 -4.673 1.00 61.25 211 ALA A C 1
ATOM 1559 O O . ALA A 1 211 ? 4.384 12.522 -5.065 1.00 61.25 211 ALA A O 1
ATOM 1560 N N . GLN A 1 212 ? 2.376 11.592 -5.408 1.00 55.34 212 GLN A N 1
ATOM 1561 C CA . GLN A 1 212 ? 2.794 11.029 -6.693 1.00 55.34 212 GLN A CA 1
ATOM 1562 C C . GLN A 1 212 ? 2.785 12.104 -7.785 1.00 55.34 212 GLN A C 1
ATOM 1564 O O . GLN A 1 212 ? 1.802 12.320 -8.487 1.00 55.34 212 GLN A O 1
ATOM 1569 N N . GLY A 1 213 ? 3.926 12.774 -7.932 1.00 41.22 213 GLY A N 1
ATOM 1570 C CA . GLY A 1 213 ? 4.298 13.532 -9.128 1.00 41.22 213 GLY A CA 1
ATOM 1571 C C . GLY A 1 213 ? 4.949 12.675 -10.225 1.00 41.22 213 GLY A C 1
ATOM 1572 O O . GLY A 1 213 ? 5.528 13.245 -11.140 1.00 41.22 213 GLY A O 1
ATOM 1573 N N . GLY A 1 214 ? 4.895 11.336 -10.132 1.00 36.56 214 GLY A N 1
ATOM 1574 C CA . GLY A 1 214 ? 5.636 10.400 -11.001 1.00 36.56 214 GLY A CA 1
ATOM 1575 C C . GLY A 1 214 ? 4.798 9.332 -11.719 1.00 36.56 214 GLY A C 1
ATOM 1576 O O . GLY A 1 214 ? 5.354 8.350 -12.197 1.00 36.56 214 GLY A O 1
ATOM 1577 N N . GLY A 1 215 ? 3.471 9.479 -11.788 1.00 37.12 215 GLY A N 1
ATOM 1578 C CA . GLY A 1 215 ? 2.565 8.502 -12.416 1.00 37.12 215 GLY A CA 1
ATOM 1579 C C . GLY A 1 215 ? 2.501 8.546 -13.951 1.00 37.12 215 GLY A C 1
ATOM 1580 O O . GLY A 1 215 ? 1.454 8.234 -14.511 1.00 37.12 215 GLY A O 1
ATOM 1581 N N . GLY A 1 216 ? 3.555 8.993 -14.641 1.00 47.41 216 GLY A N 1
ATOM 1582 C CA . GLY A 1 216 ? 3.475 9.256 -16.082 1.00 47.41 216 GLY A CA 1
ATOM 1583 C C . GLY A 1 216 ? 2.435 10.331 -16.435 1.00 47.41 216 GLY A C 1
ATOM 1584 O O . GLY A 1 216 ? 2.103 11.191 -15.616 1.00 47.41 216 GLY A O 1
ATOM 1585 N N . THR A 1 217 ? 1.920 10.298 -17.667 1.00 42.66 217 THR A N 1
ATOM 1586 C CA . THR A 1 217 ? 1.013 11.301 -18.270 1.00 42.66 217 THR A CA 1
ATOM 1587 C C . THR A 1 217 ? -0.300 11.554 -17.512 1.00 42.66 217 THR A C 1
ATOM 1589 O O . THR A 1 217 ? -0.987 12.524 -17.825 1.00 42.66 217 THR A O 1
ATOM 1592 N N . GLU A 1 218 ? -0.654 10.749 -16.505 1.00 47.81 218 GLU A N 1
ATOM 1593 C CA . GLU A 1 218 ? -1.947 10.838 -15.811 1.00 47.81 218 GLU A CA 1
ATOM 1594 C C . GLU A 1 218 ? -1.960 11.651 -14.508 1.00 47.81 218 GLU A C 1
ATOM 1596 O O . GLU A 1 218 ? -3.042 11.867 -13.966 1.00 47.81 218 GLU A O 1
ATOM 1601 N N . GLY A 1 219 ? -0.821 12.157 -14.022 1.00 54.97 219 GLY A N 1
ATOM 1602 C CA . GLY A 1 219 ? -0.759 13.176 -12.963 1.00 54.97 219 GLY A CA 1
ATOM 1603 C C . GLY A 1 219 ? -1.692 12.979 -11.749 1.00 54.97 219 GLY A C 1
ATOM 1604 O O . GLY A 1 219 ? -2.117 11.884 -11.386 1.00 54.97 219 GLY A O 1
ATOM 1605 N N . ARG A 1 220 ? -2.017 14.089 -11.082 1.00 67.06 220 ARG A N 1
ATOM 1606 C CA . ARG A 1 220 ? -2.968 14.152 -9.961 1.00 67.06 220 ARG A CA 1
ATOM 1607 C C . ARG A 1 220 ? -4.413 13.961 -10.459 1.00 67.06 220 ARG A C 1
ATOM 1609 O O . ARG A 1 220 ? -5.170 14.927 -10.521 1.00 67.06 220 ARG A O 1
ATOM 1616 N N . SER A 1 221 ? -4.788 12.744 -10.855 1.00 81.88 221 SER A N 1
ATOM 1617 C CA . SER A 1 221 ? -6.091 12.445 -11.469 1.00 81.88 221 SER A CA 1
ATOM 1618 C C . SER A 1 221 ? -7.079 11.748 -10.534 1.00 81.88 221 SER A C 1
ATOM 1620 O O . SER A 1 221 ? -6.721 11.042 -9.592 1.00 81.88 221 SER A O 1
ATOM 1622 N N . VAL A 1 222 ? -8.369 11.898 -10.852 1.00 87.81 222 VAL A N 1
ATOM 1623 C CA . VAL A 1 222 ? -9.452 11.115 -10.234 1.00 87.81 222 VAL A CA 1
ATOM 1624 C C . VAL A 1 222 ? -9.271 9.618 -10.510 1.00 87.81 222 VAL A C 1
ATOM 1626 O O . VAL A 1 222 ? -9.607 8.797 -9.662 1.00 87.81 222 VAL A O 1
ATOM 1629 N N . GLN A 1 223 ? -8.705 9.258 -11.665 1.00 88.75 223 GLN A N 1
ATOM 1630 C CA . GLN A 1 223 ? -8.377 7.878 -12.020 1.00 88.75 223 GLN A CA 1
ATOM 1631 C C . GLN A 1 223 ? -7.444 7.238 -10.995 1.00 88.75 223 GLN A C 1
ATOM 1633 O O . GLN A 1 223 ? -7.789 6.178 -10.478 1.00 88.75 223 GLN A O 1
ATOM 1638 N N . LEU A 1 224 ? -6.351 7.916 -10.622 1.00 87.44 224 LEU A N 1
ATOM 1639 C CA . LEU A 1 224 ? -5.424 7.443 -9.591 1.00 87.44 224 LEU A CA 1
ATOM 1640 C C . LEU A 1 224 ? -6.109 7.272 -8.229 1.00 87.44 224 LEU A C 1
ATOM 1642 O O . LEU A 1 224 ? -5.914 6.261 -7.562 1.00 87.44 224 LEU A O 1
ATOM 1646 N N . VAL A 1 225 ? -6.963 8.221 -7.829 1.00 92.62 225 VAL A N 1
ATOM 1647 C CA . VAL A 1 225 ? -7.723 8.101 -6.572 1.00 92.62 225 VAL A CA 1
ATOM 1648 C C . VAL A 1 225 ? -8.613 6.861 -6.596 1.00 92.62 225 VAL A C 1
ATOM 1650 O O . VAL A 1 225 ? -8.595 6.073 -5.655 1.00 92.62 225 VAL A O 1
ATOM 1653 N N . VAL A 1 226 ? -9.375 6.663 -7.674 1.00 95.12 226 VAL A N 1
ATOM 1654 C CA . VAL A 1 226 ? -10.318 5.545 -7.793 1.00 95.12 226 VAL A CA 1
ATOM 1655 C C . VAL A 1 226 ? -9.588 4.204 -7.816 1.00 95.12 226 VAL A C 1
ATOM 1657 O O . VAL A 1 226 ? -9.963 3.305 -7.064 1.00 95.12 226 VAL A O 1
ATOM 1660 N N . THR A 1 227 ? -8.544 4.049 -8.633 1.00 94.50 227 THR A N 1
ATOM 1661 C CA . THR A 1 227 ? -7.807 2.780 -8.733 1.00 94.50 227 THR A CA 1
ATOM 1662 C C . THR A 1 227 ? -7.087 2.446 -7.426 1.00 94.50 227 THR A C 1
ATOM 1664 O O . THR A 1 227 ? -7.200 1.313 -6.949 1.00 94.50 227 THR A O 1
ATOM 1667 N N . SER A 1 228 ? -6.456 3.430 -6.775 1.00 95.19 228 SER A N 1
ATOM 1668 C CA . SER A 1 228 ? -5.840 3.251 -5.456 1.00 95.19 228 SER A CA 1
ATOM 1669 C C . SER A 1 228 ? -6.870 2.982 -4.356 1.00 95.19 228 SER A C 1
ATOM 1671 O O . SER A 1 228 ? -6.597 2.190 -3.459 1.00 95.19 228 SER A O 1
ATOM 1673 N N . THR A 1 229 ? -8.075 3.560 -4.413 1.00 97.69 229 THR A N 1
ATOM 1674 C CA . THR A 1 229 ? -9.164 3.225 -3.477 1.00 97.69 229 THR A CA 1
ATOM 1675 C C . THR A 1 229 ? -9.683 1.804 -3.676 1.00 97.69 229 THR A C 1
ATOM 1677 O O . THR A 1 229 ? -9.942 1.120 -2.688 1.00 97.69 229 THR A O 1
ATOM 1680 N N . LEU A 1 230 ? -9.822 1.334 -4.918 1.00 98.19 230 LEU A N 1
ATOM 1681 C CA . LEU A 1 230 ? -10.282 -0.028 -5.211 1.00 98.19 230 LEU A CA 1
ATOM 1682 C C . LEU A 1 230 ? -9.309 -1.080 -4.682 1.00 98.19 230 LEU A C 1
ATOM 1684 O O . LEU A 1 230 ? -9.714 -2.014 -3.991 1.00 98.19 230 LEU A O 1
ATOM 1688 N N . LEU A 1 231 ? -8.018 -0.894 -4.944 1.00 98.00 231 LEU A N 1
ATOM 1689 C CA . LEU A 1 231 ? -7.000 -1.721 -4.313 1.00 98.00 231 LEU A CA 1
ATOM 1690 C C . LEU A 1 231 ? -7.012 -1.509 -2.785 1.00 98.00 231 LEU A C 1
ATOM 1692 O O . LEU A 1 231 ? -6.898 -2.467 -2.023 1.00 98.00 231 LEU A O 1
ATOM 1696 N N . GLY A 1 232 ? -7.284 -0.271 -2.349 1.00 98.06 232 GLY A N 1
ATOM 1697 C CA . GLY A 1 232 ? -7.495 0.165 -0.969 1.00 98.06 232 GLY A CA 1
ATOM 1698 C C . GLY A 1 232 ? -8.385 -0.787 -0.178 1.00 98.06 232 GLY A C 1
ATOM 1699 O O . GLY A 1 232 ? -8.029 -1.237 0.920 1.00 98.06 232 GLY A O 1
ATOM 1700 N N . ILE A 1 233 ? -9.517 -1.101 -0.806 1.00 98.62 233 ILE A N 1
ATOM 1701 C CA . ILE A 1 233 ? -10.553 -2.009 -0.329 1.00 98.62 233 ILE A CA 1
ATOM 1702 C C . ILE A 1 233 ? -10.050 -3.453 -0.299 1.00 98.62 233 ILE A C 1
ATOM 1704 O O . ILE A 1 233 ? -10.360 -4.155 0.657 1.00 98.62 233 ILE A O 1
ATOM 1708 N N . LEU A 1 234 ? -9.261 -3.905 -1.278 1.00 98.50 234 LEU A N 1
ATOM 1709 C CA . LEU A 1 234 ? -8.689 -5.256 -1.277 1.00 98.50 234 LEU A CA 1
ATOM 1710 C C . LEU A 1 234 ? -7.741 -5.464 -0.084 1.00 98.50 234 LEU A C 1
ATOM 1712 O O . LEU A 1 234 ? -7.938 -6.399 0.698 1.00 98.50 234 LEU A O 1
ATOM 1716 N N . TRP A 1 235 ? -6.753 -4.581 0.114 1.00 97.81 235 TRP A N 1
ATOM 1717 C CA . TRP A 1 235 ? -5.818 -4.720 1.240 1.00 97.81 235 TRP A CA 1
ATOM 1718 C C . TRP A 1 235 ? -6.545 -4.542 2.577 1.00 97.81 235 TRP A C 1
ATOM 1720 O O . TRP A 1 235 ? -6.459 -5.397 3.459 1.00 97.81 235 TRP A O 1
ATOM 1730 N N . GLY A 1 236 ? -7.359 -3.489 2.713 1.00 98.00 236 GLY A N 1
ATOM 1731 C CA . GLY A 1 236 ? -8.138 -3.258 3.931 1.00 98.00 236 GLY A CA 1
ATOM 1732 C C . GLY A 1 236 ? -9.148 -4.372 4.222 1.00 98.00 236 GLY A C 1
ATOM 1733 O O . GLY A 1 236 ? -9.341 -4.739 5.377 1.00 98.00 236 GLY A O 1
ATOM 1734 N N . GLY A 1 237 ? -9.755 -4.951 3.190 1.00 98.00 237 GLY A N 1
ATOM 1735 C CA . GLY A 1 237 ? -10.668 -6.081 3.303 1.00 98.00 237 GLY A CA 1
ATOM 1736 C C . GLY A 1 237 ? -9.955 -7.306 3.859 1.00 98.00 237 GLY A C 1
ATOM 1737 O O . GLY A 1 237 ? -10.450 -7.926 4.796 1.00 98.00 237 GLY A O 1
ATOM 1738 N N . SER A 1 238 ? -8.743 -7.593 3.379 1.00 97.25 238 SER A N 1
ATOM 1739 C CA . SER A 1 238 ? -7.931 -8.678 3.936 1.00 97.25 238 SER A CA 1
ATOM 1740 C C . SER A 1 238 ? -7.588 -8.459 5.416 1.00 97.25 238 SER A C 1
ATOM 1742 O O . SER A 1 238 ? -7.643 -9.407 6.199 1.00 97.25 238 SER A O 1
ATOM 1744 N N . TYR A 1 239 ? -7.345 -7.214 5.844 1.00 97.62 239 TYR A N 1
ATOM 1745 C CA . TYR A 1 239 ? -7.168 -6.881 7.261 1.00 97.62 239 TYR A CA 1
ATOM 1746 C C . TYR A 1 239 ? -8.447 -7.122 8.071 1.00 97.62 239 TYR A C 1
ATOM 1748 O O . TYR A 1 239 ? -8.408 -7.728 9.137 1.00 97.62 239 TYR A O 1
ATOM 1756 N N . VAL A 1 240 ? -9.599 -6.693 7.557 1.00 97.25 240 VAL A N 1
ATOM 1757 C CA . VAL A 1 240 ? -10.903 -6.868 8.214 1.00 97.25 240 VAL A CA 1
ATOM 1758 C C . VAL A 1 240 ? -11.298 -8.342 8.352 1.00 97.25 240 VAL A C 1
ATOM 1760 O O . VAL A 1 240 ? -11.952 -8.712 9.325 1.00 97.25 240 VAL A O 1
ATOM 1763 N N . LEU A 1 241 ? -10.896 -9.194 7.410 1.00 95.88 241 LEU A N 1
ATOM 1764 C CA . LEU A 1 241 ? -11.167 -10.635 7.456 1.00 95.88 241 LEU A CA 1
ATOM 1765 C C . LEU A 1 241 ? -10.205 -11.396 8.383 1.00 95.88 241 LEU A C 1
ATOM 1767 O O . LEU A 1 241 ? -10.536 -12.470 8.881 1.00 95.88 241 LEU A O 1
ATOM 1771 N N . THR A 1 242 ? -9.009 -10.857 8.629 1.00 93.81 242 THR A N 1
ATOM 1772 C CA . THR A 1 242 ? -7.932 -11.595 9.314 1.00 93.81 242 THR A CA 1
ATOM 1773 C C . THR A 1 242 ? -7.566 -11.034 10.683 1.00 93.81 242 THR A C 1
ATOM 1775 O O . THR A 1 242 ? -7.046 -11.778 11.510 1.00 93.81 242 THR A O 1
ATOM 1778 N N . GLY A 1 243 ? -7.805 -9.743 10.927 1.00 93.44 243 GLY A N 1
ATOM 1779 C CA . GLY A 1 243 ? -7.324 -9.003 12.096 1.00 93.44 243 GLY A CA 1
ATOM 1780 C C . GLY A 1 243 ? -5.801 -8.794 12.136 1.00 93.44 243 GLY A C 1
ATOM 1781 O O . GLY A 1 243 ? -5.290 -8.257 13.121 1.00 93.44 243 GLY A O 1
ATOM 1782 N N . SER A 1 244 ? -5.075 -9.207 11.092 1.00 94.50 244 SER A N 1
ATOM 1783 C CA . SER A 1 244 ? -3.609 -9.256 11.033 1.00 94.50 244 SER A CA 1
ATOM 1784 C C . SER A 1 244 ? -3.082 -8.455 9.846 1.00 94.50 244 SER A C 1
ATOM 1786 O O . SER A 1 244 ? -3.704 -8.422 8.785 1.00 94.50 244 SER A O 1
ATOM 1788 N N . LEU A 1 245 ? -1.908 -7.835 9.998 1.00 97.06 245 LEU A N 1
ATOM 1789 C CA . LEU A 1 245 ? -1.245 -7.121 8.905 1.00 97.06 245 LEU A CA 1
ATOM 1790 C C . LEU A 1 245 ? -0.482 -8.043 7.938 1.00 97.06 245 LEU A C 1
ATOM 1792 O O . LEU A 1 245 ? -0.071 -7.583 6.880 1.00 97.06 245 LEU A O 1
ATOM 1796 N N . SER A 1 246 ? -0.312 -9.331 8.251 1.00 97.00 246 SER A N 1
ATOM 1797 C CA . SER A 1 246 ? 0.497 -10.256 7.440 1.00 97.00 246 SER A CA 1
ATOM 1798 C C . SER A 1 246 ? 0.005 -10.405 5.998 1.00 97.00 246 SER A C 1
ATOM 1800 O O . SER A 1 246 ? 0.763 -10.144 5.066 1.00 97.00 246 SER A O 1
ATOM 1802 N N . ILE A 1 247 ? -1.267 -10.780 5.811 1.00 97.06 247 ILE A N 1
ATOM 1803 C CA . ILE A 1 247 ? -1.877 -10.905 4.479 1.00 97.06 247 ILE A CA 1
ATOM 1804 C C . ILE A 1 247 ? -1.911 -9.559 3.734 1.00 97.06 247 ILE A C 1
ATOM 1806 O O . ILE A 1 247 ? -1.421 -9.534 2.605 1.00 97.06 247 ILE A O 1
ATOM 1810 N N . PRO A 1 248 ? -2.440 -8.447 4.291 1.00 98.00 248 PRO A N 1
ATOM 1811 C CA . PRO A 1 248 ? -2.489 -7.177 3.560 1.00 98.00 248 PRO A CA 1
ATOM 1812 C C . PRO A 1 248 ? -1.103 -6.664 3.168 1.00 98.00 248 PRO A C 1
ATOM 1814 O O . PRO A 1 248 ? -0.920 -6.244 2.026 1.00 98.00 248 PRO A O 1
ATOM 1817 N N . PHE A 1 249 ? -0.116 -6.764 4.064 1.00 98.50 249 PHE A N 1
ATOM 1818 C CA . PHE A 1 249 ? 1.264 -6.397 3.756 1.00 98.50 249 PHE A CA 1
ATOM 1819 C C . PHE A 1 249 ? 1.827 -7.263 2.629 1.00 98.50 249 PHE A C 1
ATOM 1821 O O . PHE A 1 249 ? 2.391 -6.726 1.682 1.00 98.50 249 PHE A O 1
ATOM 1828 N N . GLY A 1 250 ? 1.643 -8.587 2.688 1.00 98.31 250 GLY A N 1
ATOM 1829 C CA . GLY A 1 250 ? 2.070 -9.487 1.618 1.00 98.31 250 GLY A CA 1
ATOM 1830 C C . GLY A 1 250 ? 1.410 -9.140 0.282 1.00 98.31 250 GLY A C 1
ATOM 1831 O O . GLY A 1 250 ? 2.106 -8.936 -0.708 1.00 98.31 250 GLY A O 1
ATOM 1832 N N . LEU A 1 251 ? 0.079 -9.006 0.263 1.00 98.44 251 LEU A N 1
ATOM 1833 C CA . LEU A 1 251 ? -0.700 -8.643 -0.928 1.00 98.44 251 LEU A CA 1
ATOM 1834 C C . LEU A 1 251 ? -0.185 -7.357 -1.568 1.00 98.44 251 LEU A C 1
ATOM 1836 O O . LEU A 1 251 ? 0.036 -7.302 -2.776 1.00 98.44 251 LEU A O 1
ATOM 1840 N N . HIS A 1 252 ? 0.006 -6.324 -0.755 1.00 98.56 252 HIS A N 1
ATOM 1841 C CA . HIS A 1 252 ? 0.462 -5.026 -1.219 1.00 98.56 252 HIS A CA 1
ATOM 1842 C C . HIS A 1 252 ? 1.922 -5.080 -1.693 1.00 98.56 252 HIS A C 1
ATOM 1844 O O . HIS A 1 252 ? 2.234 -4.604 -2.783 1.00 98.56 252 HIS A O 1
ATOM 1850 N N . LEU A 1 253 ? 2.809 -5.743 -0.949 1.00 98.62 253 LEU A N 1
ATOM 1851 C CA . LEU A 1 253 ? 4.208 -5.893 -1.341 1.00 98.62 253 LEU A CA 1
ATOM 1852 C C . LEU A 1 253 ? 4.339 -6.659 -2.660 1.00 98.62 253 LEU A C 1
ATOM 1854 O O . LEU A 1 253 ? 5.027 -6.199 -3.563 1.00 98.62 253 LEU A O 1
ATOM 1858 N N . GLY A 1 254 ? 3.640 -7.784 -2.815 1.00 98.50 254 GLY A N 1
ATOM 1859 C CA . GLY A 1 254 ? 3.677 -8.577 -4.046 1.00 98.50 254 GLY A CA 1
ATOM 1860 C C . GLY A 1 254 ? 3.125 -7.806 -5.241 1.00 98.50 254 GLY A C 1
ATOM 1861 O O . GLY A 1 254 ? 3.691 -7.869 -6.333 1.00 98.50 254 GLY A O 1
ATOM 1862 N N . HIS A 1 255 ? 2.065 -7.024 -5.013 1.00 98.19 255 HIS A N 1
ATOM 1863 C CA . HIS A 1 255 ? 1.495 -6.135 -6.018 1.00 98.19 255 HIS A CA 1
ATOM 1864 C C . HIS A 1 255 ? 2.500 -5.082 -6.495 1.00 98.19 255 HIS A C 1
ATOM 1866 O O . HIS A 1 255 ? 2.611 -4.868 -7.698 1.00 98.19 255 HIS A O 1
ATOM 1872 N N . ASN A 1 256 ? 3.238 -4.450 -5.578 1.00 96.69 256 ASN A N 1
ATOM 1873 C CA . ASN A 1 256 ? 4.188 -3.384 -5.908 1.00 96.69 256 ASN A CA 1
ATOM 1874 C C . ASN A 1 256 ? 5.514 -3.914 -6.463 1.00 96.69 256 ASN A C 1
ATOM 1876 O O . ASN A 1 256 ? 6.114 -3.278 -7.327 1.00 96.69 256 ASN A O 1
ATOM 1880 N N . LEU A 1 257 ? 5.966 -5.087 -6.011 1.00 97.69 257 LEU A N 1
ATOM 1881 C CA . LEU A 1 257 ? 7.187 -5.694 -6.532 1.00 97.69 257 LEU A CA 1
ATOM 1882 C C . LEU A 1 257 ? 7.028 -6.129 -7.985 1.00 97.69 257 LEU A C 1
ATOM 1884 O O . LEU A 1 257 ? 7.981 -6.004 -8.744 1.00 97.69 257 LEU A O 1
ATOM 1888 N N . TRP A 1 258 ? 5.844 -6.573 -8.412 1.00 97.19 258 TRP A N 1
ATOM 1889 C CA . TRP A 1 258 ? 5.645 -6.989 -9.801 1.00 97.19 258 TRP A CA 1
ATOM 1890 C C . TRP A 1 258 ? 6.062 -5.925 -10.837 1.00 97.19 258 TRP A C 1
ATOM 1892 O O . TRP A 1 258 ? 6.941 -6.217 -11.650 1.00 97.19 258 TRP A O 1
ATOM 1902 N N . PRO A 1 259 ? 5.514 -4.693 -10.826 1.00 94.69 259 PRO A N 1
ATOM 1903 C CA . PRO A 1 259 ? 5.942 -3.650 -11.751 1.00 94.69 259 PRO A CA 1
ATOM 1904 C C . PRO A 1 259 ? 7.358 -3.131 -11.480 1.00 94.69 259 PRO A C 1
ATOM 1906 O O . PRO A 1 259 ? 7.956 -2.539 -12.371 1.00 94.69 259 PRO A O 1
ATOM 1909 N N . ALA A 1 260 ? 7.907 -3.345 -10.281 1.00 94.88 260 ALA A N 1
ATOM 1910 C CA . ALA A 1 260 ? 9.235 -2.862 -9.919 1.00 94.88 260 ALA A CA 1
ATOM 1911 C C . ALA A 1 260 ? 10.378 -3.798 -10.337 1.00 94.88 260 ALA A C 1
ATOM 1913 O O . ALA A 1 260 ? 11.476 -3.323 -10.610 1.00 94.88 260 ALA A O 1
ATOM 1914 N N . VAL A 1 261 ? 10.145 -5.115 -10.347 1.00 96.44 261 VAL A N 1
ATOM 1915 C CA . VAL A 1 261 ? 11.202 -6.117 -10.578 1.00 96.44 261 VAL A CA 1
ATOM 1916 C C . VAL A 1 261 ? 10.857 -7.134 -11.666 1.00 96.44 261 VAL A C 1
ATOM 1918 O O . VAL A 1 261 ? 11.760 -7.783 -12.177 1.00 96.44 261 VAL A O 1
ATOM 1921 N N . VAL A 1 262 ? 9.588 -7.282 -12.063 1.00 96.38 262 VAL A N 1
ATOM 1922 C CA . VAL A 1 262 ? 9.166 -8.297 -13.047 1.00 96.38 262 VAL A CA 1
ATOM 1923 C C . VAL A 1 262 ? 8.825 -7.661 -14.391 1.00 96.38 262 VAL A C 1
ATOM 1925 O O . VAL A 1 262 ? 9.590 -7.812 -15.337 1.00 96.38 262 VAL A O 1
ATOM 1928 N N . LEU A 1 263 ? 7.697 -6.948 -14.483 1.00 96.38 263 LEU A N 1
ATOM 1929 C CA . LEU A 1 263 ? 7.229 -6.304 -15.716 1.00 96.38 263 LEU A CA 1
ATOM 1930 C C . LEU A 1 263 ? 6.743 -4.884 -15.432 1.00 96.38 263 LEU A C 1
ATOM 1932 O O . LEU A 1 263 ? 5.627 -4.694 -14.941 1.00 96.38 263 LEU A O 1
ATOM 1936 N N . GLN A 1 264 ? 7.559 -3.893 -15.782 1.00 95.00 264 GLN A N 1
ATOM 1937 C CA . GLN A 1 264 ? 7.226 -2.481 -15.615 1.00 95.00 264 GLN A CA 1
ATOM 1938 C C . GLN A 1 264 ? 6.215 -2.023 -16.684 1.00 95.00 264 GLN A C 1
ATOM 1940 O O . GLN A 1 264 ? 6.431 -2.280 -17.869 1.00 95.00 264 GLN A O 1
ATOM 1945 N N . PRO A 1 265 ? 5.134 -1.310 -16.320 1.00 93.12 265 PRO A N 1
ATOM 1946 C CA . PRO A 1 265 ? 4.274 -0.644 -17.295 1.00 93.12 265 PRO A CA 1
ATOM 1947 C C . PRO A 1 265 ? 5.041 0.428 -18.082 1.00 93.12 265 PRO A C 1
ATOM 1949 O O . PRO A 1 265 ? 5.745 1.245 -17.481 1.00 93.12 265 PRO A O 1
ATOM 1952 N N . ALA A 1 266 ? 4.893 0.451 -19.406 1.00 90.62 266 ALA A N 1
ATOM 1953 C CA . ALA A 1 266 ? 5.632 1.344 -20.301 1.00 90.62 266 ALA A CA 1
ATOM 1954 C C . ALA A 1 266 ? 5.390 2.838 -20.028 1.00 90.62 266 ALA A C 1
ATOM 1956 O O . ALA A 1 266 ? 6.251 3.670 -20.303 1.00 90.62 266 ALA A O 1
ATOM 1957 N N . GLU A 1 267 ? 4.246 3.177 -19.439 1.00 83.06 267 GLU A N 1
ATOM 1958 C CA . GLU A 1 267 ? 3.852 4.546 -19.106 1.00 83.06 267 GLU A CA 1
ATOM 1959 C C . GLU A 1 267 ? 4.515 5.058 -17.809 1.00 83.06 267 GLU A C 1
ATOM 1961 O O . GLU A 1 267 ? 4.416 6.241 -17.478 1.00 83.06 267 GLU A O 1
ATOM 1966 N N . THR A 1 268 ? 5.193 4.179 -17.060 1.00 83.44 268 THR A N 1
ATOM 1967 C CA . THR A 1 268 ? 5.856 4.525 -15.794 1.0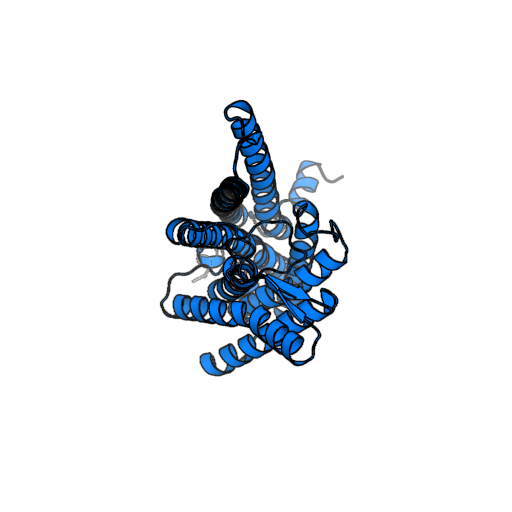0 83.44 268 THR A CA 1
ATOM 1968 C C . THR A 1 268 ? 7.172 5.250 -16.058 1.00 83.44 268 THR A C 1
ATOM 1970 O O . THR A 1 268 ? 8.076 4.691 -16.674 1.00 83.44 268 THR A O 1
ATOM 1973 N N . THR A 1 269 ? 7.311 6.470 -15.531 1.00 76.56 269 THR A N 1
ATOM 1974 C CA . THR A 1 269 ? 8.520 7.299 -15.699 1.00 76.56 269 THR A CA 1
ATOM 1975 C C . THR A 1 269 ? 9.638 6.959 -14.719 1.00 76.56 269 THR A C 1
ATOM 1977 O O . THR A 1 269 ? 10.798 7.248 -14.995 1.00 76.56 269 THR A O 1
ATOM 1980 N N . LEU A 1 270 ? 9.302 6.372 -13.566 1.00 82.06 270 LEU A N 1
ATOM 1981 C CA . LEU A 1 270 ? 10.295 5.891 -12.610 1.00 82.06 270 LEU A CA 1
ATOM 1982 C C . LEU A 1 270 ? 11.045 4.704 -13.222 1.00 82.06 270 LEU A C 1
ATOM 1984 O O . LEU A 1 270 ? 10.440 3.692 -13.571 1.00 82.06 270 LEU A O 1
ATOM 1988 N N . LEU A 1 271 ? 12.363 4.826 -13.346 1.00 89.50 271 LEU A N 1
ATOM 1989 C CA . LEU A 1 271 ? 13.215 3.753 -13.840 1.00 89.50 271 LEU A CA 1
ATOM 1990 C C . LEU A 1 271 ? 13.336 2.669 -12.762 1.00 89.50 271 LEU A C 1
ATOM 1992 O O . LEU A 1 271 ? 14.038 2.879 -11.775 1.00 89.50 271 LEU A O 1
ATOM 1996 N N . ALA A 1 272 ? 12.669 1.528 -12.932 1.00 91.94 272 ALA A N 1
ATOM 1997 C CA . ALA A 1 272 ? 12.745 0.403 -12.004 1.00 91.94 272 ALA A CA 1
ATOM 1998 C C . ALA A 1 272 ? 13.672 -0.703 -12.542 1.00 91.94 272 ALA A C 1
ATOM 2000 O O . ALA A 1 272 ? 13.832 -0.831 -13.758 1.00 91.94 272 ALA A O 1
ATOM 2001 N N . PRO A 1 273 ? 14.271 -1.534 -11.670 1.00 95.06 273 PRO A N 1
ATOM 2002 C CA . PRO A 1 273 ? 15.103 -2.676 -12.057 1.00 95.06 273 PRO A CA 1
ATOM 2003 C C . PRO A 1 273 ? 14.253 -3.868 -12.539 1.00 95.06 273 PRO A C 1
ATOM 2005 O O . PRO A 1 273 ? 14.513 -5.017 -12.176 1.00 95.06 273 PRO A O 1
ATOM 2008 N N . ALA A 1 274 ? 13.197 -3.600 -13.311 1.00 95.38 274 ALA A N 1
ATOM 2009 C CA . ALA A 1 274 ? 12.310 -4.628 -13.823 1.00 95.38 274 ALA A CA 1
ATOM 2010 C C . ALA A 1 274 ? 13.003 -5.455 -14.907 1.00 95.38 274 ALA A C 1
ATOM 2012 O O . ALA A 1 274 ? 13.760 -4.932 -15.719 1.00 95.38 274 ALA A O 1
ATOM 2013 N N . LEU A 1 275 ? 12.701 -6.750 -14.944 1.00 94.19 275 LEU A N 1
ATOM 2014 C CA . LEU A 1 275 ? 13.241 -7.689 -15.932 1.00 94.19 275 LEU A CA 1
ATOM 2015 C C . LEU A 1 275 ? 12.546 -7.617 -17.297 1.00 94.19 275 LEU A C 1
ATOM 2017 O O . LEU A 1 275 ? 12.791 -8.462 -18.147 1.00 94.19 275 LEU A O 1
ATOM 2021 N N . GLY A 1 276 ? 11.634 -6.673 -17.492 1.00 95.19 276 GLY A N 1
ATOM 2022 C CA . GLY A 1 276 ? 10.911 -6.493 -18.737 1.00 95.19 276 GLY A CA 1
ATOM 2023 C C . GLY A 1 276 ? 9.923 -5.344 -18.638 1.00 95.19 276 GLY A C 1
ATOM 2024 O O . GLY A 1 276 ? 9.673 -4.799 -17.558 1.00 95.19 276 GLY A O 1
ATOM 2025 N N . GLN A 1 277 ? 9.363 -4.972 -19.781 1.00 95.50 277 GLN A N 1
ATOM 2026 C CA . GLN A 1 277 ? 8.388 -3.897 -19.884 1.00 95.50 277 GLN A CA 1
ATOM 2027 C C . GLN A 1 277 ? 7.151 -4.360 -20.655 1.00 95.50 277 GLN A C 1
ATOM 2029 O O . GLN A 1 277 ? 7.244 -5.183 -21.567 1.00 95.50 277 GLN A O 1
ATOM 2034 N N . VAL A 1 278 ? 5.991 -3.835 -20.272 1.00 96.38 278 VAL A N 1
ATOM 2035 C CA . VAL A 1 278 ? 4.696 -4.146 -20.879 1.00 96.38 278 VAL A CA 1
ATOM 2036 C C . VAL A 1 278 ? 3.912 -2.863 -21.142 1.00 96.38 278 VAL A C 1
ATOM 2038 O O . VAL A 1 278 ? 3.796 -2.021 -20.254 1.00 96.38 278 VAL A O 1
ATOM 2041 N N . SER A 1 279 ? 3.355 -2.706 -22.340 1.00 95.56 279 SER A N 1
ATOM 2042 C CA . SER A 1 279 ? 2.354 -1.677 -22.640 1.00 95.56 279 SER A CA 1
ATOM 2043 C C . SER A 1 279 ? 0.952 -2.244 -22.463 1.00 95.56 279 SER A C 1
ATOM 2045 O O . SER A 1 279 ? 0.684 -3.405 -22.789 1.00 95.56 279 SER A O 1
ATOM 2047 N N . TYR A 1 280 ? 0.036 -1.422 -21.956 1.00 95.50 280 TYR A N 1
ATOM 2048 C CA . TYR A 1 280 ? -1.368 -1.799 -21.823 1.00 95.50 280 TYR A CA 1
ATOM 2049 C C . TYR A 1 280 ? -2.221 -1.011 -22.815 1.00 95.50 280 TYR A C 1
ATOM 2051 O O . TYR A 1 280 ? -2.253 0.213 -22.795 1.00 95.50 280 TYR A O 1
ATOM 2059 N N . GLY A 1 281 ? -2.979 -1.723 -23.651 1.00 94.94 281 GLY A N 1
ATOM 2060 C CA . GLY A 1 281 ? -3.971 -1.137 -24.559 1.00 94.94 281 GLY A CA 1
ATOM 2061 C C . GLY A 1 281 ? -5.330 -0.873 -23.901 1.00 94.94 281 GLY A C 1
ATOM 2062 O O . GLY A 1 281 ? -6.286 -0.503 -24.578 1.00 94.94 281 GLY A O 1
ATOM 2063 N N . VAL A 1 282 ? -5.446 -1.099 -22.589 1.00 94.69 282 VAL A N 1
ATOM 2064 C CA . VAL A 1 282 ? -6.680 -0.935 -21.808 1.00 94.69 282 VAL A CA 1
ATOM 2065 C C . VAL A 1 282 ? -6.542 0.192 -20.790 1.00 94.69 282 VAL A C 1
ATOM 2067 O O . VAL A 1 282 ? -5.443 0.532 -20.362 1.00 94.69 282 VAL A O 1
ATOM 2070 N N . SER A 1 283 ? -7.671 0.749 -20.348 1.00 92.56 283 SER A N 1
ATOM 2071 C CA . SER A 1 283 ? -7.670 1.777 -19.303 1.00 92.56 283 SER A CA 1
ATOM 2072 C C . SER A 1 283 ? -7.141 1.245 -17.965 1.00 92.56 283 SER A C 1
ATOM 2074 O O . SER A 1 283 ? -7.343 0.072 -17.625 1.00 92.56 283 SER A O 1
ATOM 2076 N N . GLN A 1 284 ? -6.561 2.123 -17.136 1.00 89.81 284 GLN A N 1
ATOM 2077 C CA . GLN A 1 284 ? -6.116 1.736 -15.788 1.00 89.81 284 GLN A CA 1
ATOM 2078 C C . GLN A 1 284 ? -7.279 1.271 -14.909 1.00 89.81 284 GLN A C 1
ATOM 2080 O O . GLN A 1 284 ? -7.082 0.438 -14.029 1.00 89.81 284 GLN A O 1
ATOM 2085 N N . TYR A 1 285 ? -8.504 1.745 -15.166 1.00 94.31 285 TYR A N 1
ATOM 2086 C CA . TYR A 1 285 ? -9.710 1.228 -14.517 1.00 94.31 285 TYR A CA 1
ATOM 2087 C C . TYR A 1 285 ? -9.915 -0.262 -14.796 1.00 94.31 285 TYR A C 1
ATOM 2089 O O . TYR A 1 285 ? -10.162 -1.033 -13.871 1.00 94.31 285 TYR A O 1
ATOM 2097 N N . THR A 1 286 ? -9.775 -0.673 -16.059 1.00 95.25 286 THR A N 1
ATOM 2098 C CA . THR A 1 286 ? -9.924 -2.075 -16.472 1.00 95.25 286 THR A CA 1
ATOM 2099 C C . THR A 1 286 ? -8.840 -2.935 -15.834 1.00 95.25 286 THR A C 1
ATOM 2101 O O . THR A 1 286 ? -9.129 -3.987 -15.261 1.00 95.25 286 THR A O 1
ATOM 2104 N N . LEU A 1 287 ? -7.595 -2.452 -15.858 1.00 95.25 287 LEU A N 1
ATOM 2105 C CA . LEU A 1 287 ? -6.471 -3.144 -15.239 1.00 95.25 287 LEU A CA 1
ATOM 2106 C C . LEU A 1 287 ? -6.655 -3.272 -13.714 1.00 95.25 287 LEU A C 1
ATOM 2108 O O . LEU A 1 287 ? -6.477 -4.358 -13.164 1.00 95.25 287 LEU A O 1
ATOM 2112 N N . ALA A 1 288 ? -7.054 -2.195 -13.029 1.00 95.81 288 ALA A N 1
ATOM 2113 C CA . ALA A 1 288 ? -7.326 -2.188 -11.590 1.00 95.81 288 ALA A CA 1
ATOM 2114 C C . ALA A 1 288 ? -8.483 -3.119 -11.208 1.00 95.81 288 ALA A C 1
ATOM 2116 O O . ALA A 1 288 ? -8.370 -3.858 -10.231 1.00 95.81 288 ALA A O 1
ATOM 2117 N N . ALA A 1 289 ? -9.564 -3.145 -11.991 1.00 97.44 289 ALA A N 1
ATOM 2118 C CA . ALA A 1 289 ? -10.671 -4.073 -11.778 1.00 97.44 289 ALA A CA 1
ATOM 2119 C C . ALA A 1 289 ? -10.208 -5.535 -11.890 1.00 97.44 289 ALA A C 1
ATOM 2121 O O . ALA A 1 289 ? -10.535 -6.343 -11.022 1.00 97.44 289 ALA A O 1
ATOM 2122 N N . GLY A 1 290 ? -9.384 -5.860 -12.894 1.00 98.00 290 GLY A N 1
ATOM 2123 C CA . GLY A 1 290 ? -8.773 -7.184 -13.034 1.00 98.00 290 GLY A CA 1
ATOM 2124 C C . GLY A 1 290 ? -7.901 -7.562 -11.832 1.00 98.00 290 GLY A C 1
ATOM 2125 O O . GLY A 1 290 ? -8.052 -8.653 -11.283 1.00 98.00 290 GLY A O 1
ATOM 2126 N N . LYS A 1 291 ? -7.049 -6.636 -11.370 1.00 98.44 291 LYS A N 1
ATOM 2127 C CA . LYS A 1 291 ? -6.203 -6.809 -10.176 1.00 98.44 291 LYS A CA 1
ATOM 2128 C C . LYS A 1 291 ? -7.032 -7.113 -8.928 1.00 98.44 291 LYS A C 1
ATOM 2130 O O . LYS A 1 291 ? -6.747 -8.075 -8.215 1.00 98.44 291 LYS A O 1
ATOM 2135 N N . VAL A 1 292 ? -8.076 -6.319 -8.683 1.00 98.56 292 VAL A N 1
ATOM 2136 C CA . VAL A 1 292 ? -8.967 -6.485 -7.525 1.00 98.56 292 VAL A CA 1
ATOM 2137 C C . VAL A 1 292 ? -9.757 -7.785 -7.611 1.00 98.56 292 VAL A C 1
ATOM 2139 O O . VAL A 1 292 ? -9.876 -8.476 -6.601 1.00 98.56 292 VAL A O 1
ATOM 2142 N N . LEU A 1 293 ? -10.258 -8.150 -8.793 1.00 98.56 293 LEU A N 1
ATOM 2143 C CA . LEU A 1 293 ? -10.992 -9.396 -9.000 1.00 98.56 293 LEU A CA 1
ATOM 2144 C C . LEU A 1 293 ? -10.117 -10.615 -8.687 1.00 98.56 293 LEU A C 1
ATOM 2146 O O . LEU A 1 293 ? -10.498 -11.441 -7.859 1.00 98.56 293 LEU A O 1
ATOM 2150 N N . VAL A 1 294 ? -8.931 -10.698 -9.299 1.00 98.75 294 VAL A N 1
ATOM 2151 C CA . VAL A 1 294 ? -7.988 -11.806 -9.076 1.00 98.75 294 VAL A CA 1
ATOM 2152 C C . VAL A 1 294 ? -7.568 -11.866 -7.612 1.00 98.75 294 VAL A C 1
ATOM 2154 O O . VAL A 1 294 ? -7.669 -12.922 -6.991 1.00 98.75 294 VAL A O 1
ATOM 2157 N N . GLY A 1 295 ? -7.167 -10.729 -7.035 1.00 98.56 295 GLY A N 1
ATOM 2158 C CA . GLY A 1 295 ? -6.764 -10.658 -5.634 1.00 98.56 295 GLY A CA 1
ATOM 2159 C C . GLY A 1 295 ? -7.872 -11.096 -4.679 1.00 98.56 295 GLY A C 1
ATOM 2160 O O . GLY A 1 295 ? -7.611 -11.874 -3.764 1.00 98.56 295 GLY A O 1
ATOM 2161 N N . SER A 1 296 ? -9.113 -10.666 -4.921 1.00 98.44 296 SER A N 1
ATOM 2162 C CA . SER A 1 296 ? -10.268 -11.035 -4.094 1.00 98.44 296 SER A CA 1
ATOM 2163 C C . SER A 1 296 ? -10.577 -12.527 -4.188 1.00 98.44 296 SER A C 1
ATOM 2165 O O . SER A 1 296 ? -10.749 -13.169 -3.156 1.00 98.44 296 SER A O 1
ATOM 2167 N N . ILE A 1 297 ? -10.597 -13.102 -5.397 1.00 98.44 297 ILE A N 1
ATOM 2168 C CA . ILE A 1 297 ? -10.844 -14.539 -5.593 1.00 98.44 297 ILE A CA 1
ATOM 2169 C C . ILE A 1 297 ? -9.767 -15.360 -4.884 1.00 98.44 297 ILE A C 1
ATOM 2171 O O . ILE A 1 297 ? -10.093 -16.223 -4.070 1.00 98.44 297 ILE A O 1
ATOM 2175 N N . CYS A 1 298 ? -8.490 -15.075 -5.146 1.00 98.44 298 CYS A N 1
ATOM 2176 C CA . CYS A 1 298 ? -7.379 -15.799 -4.537 1.00 98.44 298 CYS A CA 1
ATOM 2177 C C . CYS A 1 298 ? -7.386 -15.679 -3.007 1.00 98.44 298 CYS A C 1
ATOM 2179 O O . CYS A 1 298 ? -7.186 -16.678 -2.316 1.00 98.44 298 CYS A O 1
ATOM 2181 N N . LEU A 1 299 ? -7.664 -14.484 -2.475 1.00 97.75 299 LEU A N 1
ATOM 2182 C CA . LEU A 1 299 ? -7.786 -14.254 -1.038 1.00 97.75 299 LEU A CA 1
ATOM 2183 C C . LEU A 1 299 ? -8.941 -15.060 -0.435 1.00 97.75 299 LEU A C 1
ATOM 2185 O O . LEU A 1 299 ? -8.747 -15.740 0.567 1.00 97.75 299 LEU A O 1
ATOM 2189 N N . MET A 1 300 ? -10.132 -15.004 -1.033 1.00 97.06 300 MET A N 1
ATOM 2190 C CA . MET A 1 300 ? -11.302 -15.728 -0.530 1.00 97.06 300 MET A CA 1
ATOM 2191 C C . MET A 1 300 ? -11.085 -17.241 -0.571 1.00 97.06 300 MET A C 1
ATOM 2193 O O . MET A 1 300 ? -11.403 -17.919 0.402 1.00 97.06 300 MET A O 1
ATOM 2197 N N . VAL A 1 301 ? -10.491 -17.765 -1.648 1.00 97.06 301 VAL A N 1
ATOM 2198 C CA . VAL A 1 301 ? -10.128 -19.184 -1.756 1.00 97.06 301 VAL A CA 1
ATOM 2199 C C . VAL A 1 301 ? -9.124 -19.569 -0.671 1.00 97.06 301 VAL A C 1
ATOM 2201 O O . VAL A 1 301 ? -9.349 -20.552 0.030 1.00 97.06 301 VAL A O 1
ATOM 2204 N N . TRP A 1 302 ? -8.055 -18.787 -0.478 1.00 96.50 302 TRP A N 1
ATOM 2205 C CA . TRP A 1 302 ? -7.079 -19.054 0.582 1.00 96.50 302 TRP A CA 1
ATOM 2206 C C . TRP A 1 302 ? -7.731 -19.071 1.963 1.00 96.50 302 TRP A C 1
ATOM 2208 O O . TRP A 1 302 ? -7.535 -20.022 2.717 1.00 96.50 302 TRP A O 1
ATOM 2218 N N . LEU A 1 303 ? -8.526 -18.052 2.296 1.00 95.31 303 LEU A N 1
ATOM 2219 C CA . LEU A 1 303 ? -9.175 -17.950 3.603 1.00 95.31 303 LEU A CA 1
ATOM 2220 C C . LEU A 1 303 ? -10.173 -19.087 3.832 1.00 95.31 303 LEU A C 1
ATOM 2222 O O . LEU A 1 303 ? -10.176 -19.672 4.910 1.00 95.31 303 LEU A O 1
ATOM 2226 N N . TYR A 1 304 ? -10.961 -19.454 2.821 1.00 95.56 304 TYR A N 1
ATOM 2227 C CA . TYR A 1 304 ? -11.877 -20.588 2.915 1.00 95.56 304 TYR A CA 1
ATOM 2228 C C . TYR A 1 304 ? -11.132 -21.907 3.158 1.00 95.56 304 TYR A C 1
ATOM 2230 O O . TYR A 1 304 ? -11.491 -22.657 4.061 1.00 95.56 304 TYR A O 1
ATOM 2238 N N . LEU A 1 305 ? -10.062 -22.170 2.401 1.00 95.31 305 LEU A N 1
ATOM 2239 C CA . LEU A 1 305 ? -9.287 -23.408 2.526 1.00 95.31 305 LEU A CA 1
ATOM 2240 C C . LEU A 1 305 ? -8.485 -23.488 3.831 1.00 95.31 305 LEU A C 1
ATOM 2242 O O . LEU A 1 305 ? -8.318 -24.575 4.375 1.00 95.31 305 LEU A O 1
ATOM 2246 N N . SER A 1 306 ? -7.974 -22.359 4.324 1.00 93.25 306 SER A N 1
ATOM 2247 C CA . SER A 1 306 ? -7.117 -22.319 5.516 1.00 93.25 306 SER A CA 1
ATOM 2248 C C . SER A 1 306 ? -7.894 -22.182 6.825 1.00 93.25 306 SER A C 1
ATOM 2250 O O . SER A 1 306 ? -7.441 -22.692 7.847 1.00 93.25 306 SER A O 1
ATOM 2252 N N . ARG A 1 307 ? -9.048 -21.501 6.815 1.00 90.94 307 ARG A N 1
ATOM 2253 C CA . ARG A 1 307 ? -9.808 -21.155 8.030 1.00 90.94 307 ARG A CA 1
ATOM 2254 C C . ARG A 1 307 ? -11.203 -21.780 8.087 1.00 90.94 307 ARG A C 1
ATOM 2256 O O . ARG A 1 307 ? -11.825 -21.732 9.139 1.00 90.94 307 ARG A O 1
ATOM 2263 N N . GLY A 1 308 ? -11.709 -22.344 6.989 1.00 89.31 308 GLY A N 1
ATOM 2264 C CA . GLY A 1 308 ? -13.034 -22.977 6.911 1.00 89.31 308 GLY A CA 1
ATOM 2265 C C . GLY A 1 308 ? -14.220 -22.005 6.873 1.00 89.31 308 GLY A C 1
ATOM 2266 O O . GLY A 1 308 ? -15.320 -22.399 6.495 1.00 89.31 308 GLY A O 1
ATOM 2267 N N . GLU A 1 309 ? -14.012 -20.731 7.204 1.00 86.12 309 GLU A N 1
ATOM 2268 C CA . GLU A 1 309 ? -15.035 -19.686 7.183 1.00 86.12 309 GLU A CA 1
ATOM 2269 C C . GLU A 1 309 ? -14.467 -18.333 6.728 1.00 86.12 309 GLU A C 1
ATOM 2271 O O . GLU A 1 309 ? -13.289 -18.026 6.917 1.00 86.12 309 GLU A O 1
ATOM 2276 N N . ILE A 1 310 ? -15.329 -17.504 6.129 1.00 90.50 310 ILE A N 1
ATOM 2277 C CA . ILE A 1 310 ? -15.013 -16.122 5.746 1.00 90.50 310 ILE A CA 1
ATOM 2278 C C . ILE A 1 310 ? -15.941 -15.203 6.536 1.00 90.50 310 ILE A C 1
ATOM 2280 O O . ILE A 1 310 ? -17.094 -14.983 6.161 1.00 90.50 310 ILE A O 1
ATOM 2284 N N . THR A 1 311 ? -15.435 -14.668 7.643 1.00 89.81 311 THR A N 1
ATOM 2285 C CA . THR A 1 311 ? -16.189 -13.795 8.546 1.00 89.81 311 THR A CA 1
ATOM 2286 C C . THR A 1 311 ? -15.455 -12.473 8.758 1.00 89.81 311 THR A C 1
ATOM 2288 O O . THR A 1 311 ? -14.227 -12.394 8.733 1.00 89.81 311 THR A O 1
ATOM 2291 N N . ILE A 1 312 ? -16.221 -11.393 8.926 1.00 89.69 312 ILE A N 1
ATOM 2292 C CA . ILE A 1 312 ? -15.667 -10.092 9.315 1.00 89.69 312 ILE A CA 1
ATOM 2293 C C . ILE A 1 312 ? -15.234 -10.195 10.778 1.00 89.69 312 ILE A C 1
ATOM 2295 O O . ILE A 1 312 ? -16.052 -10.515 11.639 1.00 89.69 312 ILE A O 1
ATOM 2299 N N . ARG A 1 313 ? -13.967 -9.884 11.072 1.00 87.94 313 ARG A N 1
ATOM 2300 C CA . ARG A 1 313 ? -13.443 -9.854 12.443 1.00 87.94 313 ARG A CA 1
ATOM 2301 C C . ARG A 1 313 ? -13.925 -8.587 13.141 1.00 87.94 313 ARG A C 1
ATOM 2303 O O . ARG A 1 313 ? -13.272 -7.546 13.098 1.00 87.94 313 ARG A O 1
ATOM 2310 N N . GLU A 1 314 ? -15.073 -8.674 13.803 1.00 84.62 314 GLU A N 1
ATOM 2311 C CA . GLU A 1 314 ? -15.655 -7.552 14.558 1.00 84.62 314 GLU A CA 1
ATOM 2312 C C . GLU A 1 314 ? -14.738 -7.068 15.693 1.00 84.62 314 GLU A C 1
ATOM 2314 O O . GLU A 1 314 ? -14.761 -5.890 16.046 1.00 84.62 314 GLU A O 1
ATOM 2319 N N . GLU A 1 315 ? -13.827 -7.928 16.163 1.00 82.00 315 GLU A N 1
ATOM 2320 C CA . GLU A 1 315 ? -12.771 -7.596 17.124 1.00 82.00 315 GLU A CA 1
ATOM 2321 C C . GLU A 1 315 ? -11.869 -6.433 16.687 1.00 82.00 315 GLU A C 1
ATOM 2323 O O . GLU A 1 315 ? -11.267 -5.762 17.526 1.00 82.00 315 GLU A O 1
ATOM 2328 N N . VAL A 1 316 ? -11.796 -6.136 15.383 1.00 81.94 316 VAL A N 1
ATOM 2329 C CA . VAL A 1 316 ? -11.105 -4.944 14.869 1.00 81.94 316 VAL A CA 1
ATOM 2330 C C . VAL A 1 316 ? -11.690 -3.658 15.464 1.00 81.94 316 VAL A C 1
ATOM 2332 O O . VAL A 1 316 ? -10.952 -2.693 15.651 1.00 81.94 316 VAL A O 1
ATOM 2335 N N . ALA A 1 317 ? -12.981 -3.644 15.802 1.00 78.56 317 ALA A N 1
ATOM 2336 C CA . ALA A 1 317 ? -13.657 -2.518 16.436 1.00 78.56 317 ALA A CA 1
ATOM 2337 C C . ALA A 1 317 ? -13.591 -2.532 17.974 1.00 78.56 317 ALA A C 1
ATOM 2339 O O . ALA A 1 317 ? -14.087 -1.593 18.605 1.00 78.56 317 ALA A O 1
ATOM 2340 N N . ASN A 1 318 ? -13.008 -3.567 18.592 1.00 80.94 318 ASN A N 1
ATOM 2341 C CA . ASN A 1 318 ? -12.984 -3.679 20.046 1.00 80.94 318 ASN A CA 1
ATOM 2342 C C . ASN A 1 318 ? -12.133 -2.575 20.671 1.00 80.94 318 ASN A C 1
ATOM 2344 O O . ASN A 1 318 ? -10.973 -2.339 20.312 1.00 80.94 318 ASN A O 1
ATOM 2348 N N . ARG A 1 319 ? -12.723 -1.937 21.678 1.00 66.44 319 ARG A N 1
ATOM 2349 C CA . ARG A 1 319 ? -12.030 -1.005 22.556 1.00 66.44 319 ARG A CA 1
ATOM 2350 C C . ARG A 1 319 ? -11.049 -1.792 23.425 1.00 66.44 319 ARG A C 1
ATOM 2352 O O . ARG A 1 319 ? -11.404 -2.837 23.964 1.00 66.44 319 ARG A O 1
ATOM 2359 N N . VAL A 1 320 ? -9.827 -1.290 23.587 1.00 64.62 320 VAL A N 1
ATOM 2360 C CA . VAL A 1 320 ? -8.913 -1.830 24.605 1.00 64.62 320 VAL A CA 1
ATOM 2361 C C . VAL A 1 320 ? -9.482 -1.441 25.969 1.00 64.62 320 VAL A C 1
ATOM 2363 O O . VAL A 1 320 ? -9.629 -0.250 26.246 1.00 64.62 320 VAL A O 1
ATOM 2366 N N . ALA A 1 321 ? -9.847 -2.425 26.792 1.00 50.53 321 ALA A N 1
ATOM 2367 C CA . ALA A 1 321 ? -10.225 -2.174 28.178 1.00 50.53 321 ALA A CA 1
ATOM 2368 C C . ALA A 1 321 ? -9.003 -1.620 28.923 1.00 50.53 321 ALA A C 1
ATOM 2370 O O . ALA A 1 321 ? -7.909 -2.183 28.828 1.00 50.53 321 ALA A O 1
ATOM 2371 N N . ASN A 1 322 ? -9.168 -0.510 29.645 1.00 42.81 322 ASN A N 1
ATOM 2372 C CA . ASN A 1 322 ? -8.118 -0.057 30.550 1.00 42.81 322 ASN A CA 1
ATOM 2373 C C . ASN A 1 322 ? -7.927 -1.140 31.619 1.00 42.81 322 ASN A C 1
ATOM 2375 O O . ASN A 1 322 ? -8.901 -1.638 32.180 1.00 42.81 322 ASN A O 1
ATOM 2379 N N . SER A 1 323 ? -6.679 -1.462 31.961 1.00 35.66 323 SER A N 1
ATOM 2380 C CA . SER A 1 323 ? -6.355 -2.380 33.064 1.00 35.66 323 SER A CA 1
ATOM 2381 C C . SER A 1 323 ? -6.914 -1.932 34.427 1.00 35.66 323 SER A C 1
ATOM 2383 O O . SER A 1 323 ? -6.860 -2.690 35.389 1.00 35.66 323 SER A O 1
ATOM 2385 N N . THR A 1 324 ? -7.476 -0.724 34.517 1.00 38.19 324 THR A N 1
ATOM 2386 C CA . THR A 1 324 ? -8.149 -0.177 35.699 1.00 38.19 324 THR A CA 1
ATOM 2387 C C . THR A 1 324 ? -9.622 -0.575 35.839 1.00 38.19 324 THR A C 1
ATOM 2389 O O . THR A 1 324 ? -10.167 -0.367 36.914 1.00 38.19 324 THR A O 1
ATOM 2392 N N . ASP A 1 325 ? -10.268 -1.163 34.823 1.00 35.47 325 ASP A N 1
ATOM 2393 C CA . ASP A 1 325 ? -11.669 -1.633 34.927 1.00 35.47 325 ASP A CA 1
ATOM 2394 C C . ASP A 1 325 ? -11.799 -3.031 35.565 1.00 35.47 325 ASP A C 1
ATOM 2396 O O . ASP A 1 325 ? -12.903 -3.524 35.777 1.00 35.47 325 ASP A O 1
ATOM 2400 N N . LEU A 1 326 ? -10.682 -3.681 35.911 1.00 39.88 326 LEU A N 1
ATOM 2401 C CA . LEU A 1 326 ? -10.678 -5.012 36.532 1.00 39.88 326 LEU A CA 1
ATOM 2402 C C . LEU A 1 326 ? -10.742 -4.991 38.071 1.00 39.88 326 LEU A C 1
ATOM 2404 O O . LEU A 1 326 ? -10.680 -6.051 38.690 1.00 39.88 326 LEU A O 1
ATOM 2408 N N . THR A 1 327 ? -10.867 -3.823 38.713 1.00 38.28 327 THR A N 1
ATOM 2409 C CA . THR A 1 327 ? -10.870 -3.712 40.187 1.00 38.28 327 THR A CA 1
ATOM 2410 C C . THR A 1 327 ? -12.230 -3.403 40.816 1.00 38.28 327 THR A C 1
ATOM 2412 O O . THR A 1 327 ? -12.315 -3.323 42.039 1.00 38.28 327 THR A O 1
ATOM 2415 N N . SER A 1 328 ? -13.315 -3.304 40.045 1.00 38.25 328 SER A N 1
ATOM 2416 C CA . SER A 1 328 ? -14.670 -3.076 40.575 1.00 38.25 328 SER A CA 1
ATOM 2417 C C . SER A 1 328 ? -15.565 -4.319 40.482 1.00 38.25 328 SER A C 1
ATOM 2419 O O . SER A 1 328 ? -16.682 -4.270 39.979 1.00 38.25 328 SER A O 1
ATOM 2421 N N . SER A 1 329 ? -15.099 -5.448 41.023 1.00 29.47 329 SER A N 1
ATOM 2422 C CA . SER A 1 329 ? -16.007 -6.511 41.473 1.00 29.47 329 SER A CA 1
ATOM 2423 C C . SER A 1 329 ? -16.293 -6.290 42.960 1.00 29.47 329 SER A C 1
ATOM 2425 O O . SER A 1 329 ? -15.378 -6.481 43.764 1.00 29.47 329 SER A O 1
ATOM 2427 N N . PRO A 1 330 ? -17.520 -5.924 43.368 1.00 46.38 330 PRO A N 1
ATOM 2428 C CA . PRO A 1 330 ? -17.885 -5.989 44.772 1.00 46.38 330 PRO A CA 1
ATOM 2429 C C . PRO A 1 330 ? -17.979 -7.464 45.183 1.00 46.38 330 PRO A C 1
ATOM 2431 O O . PRO A 1 330 ? -18.628 -8.263 44.506 1.00 46.38 330 PRO A O 1
ATOM 2434 N N . ARG A 1 331 ? -17.276 -7.826 46.258 1.00 36.56 331 ARG A N 1
ATOM 2435 C CA . ARG A 1 331 ? -17.684 -8.940 47.118 1.00 36.56 331 ARG A CA 1
ATOM 2436 C C . ARG A 1 331 ? -18.696 -8.420 48.124 1.00 36.56 331 ARG A C 1
ATOM 2438 O O . ARG A 1 331 ? -18.533 -7.246 48.528 1.00 36.56 331 ARG A O 1
#

Organism: NCBI:txid261291

Secondary structure (DSSP, 8-state):
---HHHHHHHHHEETTEEEEPHHHHHHHHHHHHHHHHHHHHHHHHHHHHHHS-GGG--HHHHHHHHHHHHHHHHHHHHHHHHHHHHHHH---GGGGT----HHHHHHHHHHHHHHHHHHHHHHHHHHHTTSEEEEES-SS----HHHHHHHHHHHHHHHHHHHHHHHIIIIIIIIHHHHHHHHHHH--HHHHHHHHHHHHHHHHHHHHHHH---SGGG-S-HHHHHHHHHHHHHHHHHHHHHSSSHHHHHHHHHHHHIIIII-EETT--S----S-EEEESS-HHHHHHHHHHHHHHHHHHHHHHHHS-----GGGGPPPPPTTTTS----